Protein AF-A0A8J5MGV5-F1 (afdb_monomer_lite)

Sequence (203 aa):
MTSTATGAIQRHEIDDYLNSSLVENIADLGAFMNIKVYPEYIENVFEHVSKIPGVNAYKHDDIPDRYHFRDNKYIHDIILMAQQGYFIMASKYEKQLPPRSSFAYVGAHGYNPDIKDMKGIFFARGPAFKCGWTIEPIHVVDIYQVLTHVLQLTPQPHNGTWDRVNEIFADDTDVCTRANTNTIPAPVMCVLFVATLFTAIMN

pLDDT: mean 86.64, std 17.6, range [42.44, 98.69]

Foldseek 3Di:
DFQPDPDQQAEDEVVVQDDPVQFQAWEDWWQKIATAGDPVCLVVSQVRSCPDPQKHKDALVRPDCVVVPSPDPPRHGMMIGGHRSYIYAFHCDPRTPPHGDPDDPPTDDDHDCPDPVNDDDDDDDDQFFAPPDDFDDADPQQVQVVVCVVVVHDDDDTDHDCVRCVNGTDDPPRDPPDPPPPPPPVVVVVVVVVVVVVVVVPD

Radius of gyration: 27.89 Å; chains: 1; bounding box: 91×38×60 Å

Organism: Homarus americanus (NCBI:txid6706)

InterPro domains:
  IPR002591 Type I phosphodiesterase/nucleotide pyrophosphatase/phosphate transferase [PF01663] (13-112)
  IPR017850 Alkaline-phosphatase-like, core domain superfamily [G3DSA:3.40.720.10] (3-173)
  IPR017850 Alkaline-phosphatase-like, core domain superfamily [SSF53649] (20-151)

Secondary structure (DSSP, 8-state):
-----SSPPEEEEGGGT--GGGEEEEE--BTEEEEEE-GGGHHHHHHHHTTSTTEEEEEGGGS-GGGS-SSSTTS-SEEEEEPTTEEEEPPSSTTEESPPP----S----S-TTSGGG-------STTB-TT-------GGGHHHHHHHHTTPPPPS-S--GGGTGGGB--TT------------TTHHHHHHHTTTSSSS--

Structure (mmCIF, N/CA/C/O backbone):
data_AF-A0A8J5MGV5-F1
#
_entry.id   AF-A0A8J5MGV5-F1
#
loop_
_atom_site.group_PDB
_atom_site.id
_atom_site.type_symbol
_atom_site.label_atom_id
_atom_site.label_alt_id
_atom_site.label_comp_id
_atom_site.label_asym_id
_atom_site.label_entity_id
_atom_site.label_seq_id
_atom_site.pdbx_PDB_ins_code
_atom_site.Cartn_x
_atom_site.Cartn_y
_atom_site.Cartn_z
_atom_site.occupancy
_atom_site.B_iso_or_equiv
_atom_site.auth_seq_id
_atom_site.auth_comp_id
_atom_site.auth_asym_id
_atom_site.auth_atom_id
_atom_site.pdbx_PDB_model_num
ATOM 1 N N . MET A 1 1 ? 5.376 8.144 -1.248 1.00 49.03 1 MET A N 1
ATOM 2 C CA . MET A 1 1 ? 5.168 9.560 -1.617 1.00 49.03 1 MET A CA 1
ATOM 3 C C . MET A 1 1 ? 3.996 10.121 -0.852 1.00 49.03 1 MET A C 1
ATOM 5 O O . MET A 1 1 ? 2.990 9.444 -0.750 1.00 49.03 1 MET A O 1
ATOM 9 N N . THR A 1 2 ? 4.169 11.305 -0.278 1.00 53.72 2 THR A N 1
ATOM 10 C CA . THR A 1 2 ? 3.199 11.986 0.585 1.00 53.72 2 THR A CA 1
ATOM 11 C C . THR A 1 2 ? 2.021 12.561 -0.213 1.00 53.72 2 THR A C 1
ATOM 13 O O . THR A 1 2 ? 2.267 13.138 -1.265 1.00 53.72 2 THR A O 1
ATOM 16 N N . SER A 1 3 ? 0.778 12.485 0.291 1.00 62.09 3 SER A N 1
ATOM 17 C CA . SER A 1 3 ? -0.346 13.289 -0.239 1.00 62.09 3 SER A CA 1
ATOM 18 C C . SER A 1 3 ? 0.033 14.773 -0.285 1.00 62.09 3 SER A C 1
ATOM 20 O O . SER A 1 3 ? 0.310 15.367 0.755 1.00 62.09 3 SER A O 1
ATOM 22 N N . THR A 1 4 ? 0.023 15.369 -1.476 1.00 59.81 4 THR A N 1
ATOM 23 C CA . THR A 1 4 ? 0.423 16.768 -1.726 1.00 59.81 4 THR A CA 1
ATOM 24 C C . THR A 1 4 ? -0.737 17.757 -1.633 1.00 59.81 4 THR A C 1
ATOM 26 O O . THR A 1 4 ? -0.538 18.963 -1.772 1.00 59.81 4 THR A O 1
ATOM 29 N N . ALA A 1 5 ? -1.951 17.250 -1.395 1.00 59.34 5 ALA A N 1
ATOM 30 C CA . ALA A 1 5 ? -3.158 18.054 -1.299 1.00 59.34 5 ALA A CA 1
ATOM 31 C C . ALA A 1 5 ? -3.011 19.169 -0.248 1.00 59.34 5 ALA A C 1
ATOM 33 O O . ALA A 1 5 ? -2.730 18.921 0.925 1.00 59.34 5 ALA A O 1
ATOM 34 N N . THR A 1 6 ? -3.227 20.410 -0.682 1.00 51.31 6 THR A N 1
ATOM 35 C CA . THR A 1 6 ? -3.242 21.598 0.170 1.00 51.31 6 THR A CA 1
ATOM 36 C C . THR A 1 6 ? -4.553 21.639 0.955 1.00 51.31 6 THR A C 1
ATOM 38 O O . THR A 1 6 ? -5.557 22.168 0.485 1.00 51.31 6 THR A O 1
ATOM 41 N N . GLY A 1 7 ? -4.561 21.033 2.138 1.00 63.34 7 GLY A N 1
ATOM 42 C CA . GLY A 1 7 ? -5.696 21.005 3.057 1.00 63.34 7 GLY A CA 1
ATOM 43 C C . GLY A 1 7 ? -5.286 20.395 4.394 1.00 63.34 7 GLY A C 1
ATOM 44 O O . GLY A 1 7 ? -4.301 19.660 4.471 1.00 63.34 7 GLY A O 1
ATOM 45 N N . ALA A 1 8 ? -6.009 20.717 5.467 1.00 69.69 8 ALA A N 1
ATOM 46 C CA . ALA A 1 8 ? -5.776 20.063 6.749 1.00 69.69 8 ALA A CA 1
ATOM 47 C C . ALA A 1 8 ? -6.123 18.571 6.621 1.00 69.69 8 ALA A C 1
ATOM 49 O O . ALA A 1 8 ? -7.255 18.230 6.288 1.00 69.69 8 ALA A O 1
ATOM 50 N N . ILE A 1 9 ? -5.152 17.688 6.873 1.00 83.12 9 ILE A N 1
ATOM 51 C CA . ILE A 1 9 ? -5.395 16.243 6.959 1.00 83.12 9 ILE A CA 1
ATOM 52 C C . ILE A 1 9 ? -6.329 15.988 8.143 1.00 83.12 9 ILE A C 1
ATOM 54 O O . ILE A 1 9 ? -6.012 16.371 9.274 1.00 83.12 9 ILE A O 1
ATOM 58 N N . GLN A 1 10 ? -7.451 15.316 7.896 1.00 90.50 10 GLN A N 1
ATOM 59 C CA . GLN A 1 10 ? -8.363 14.898 8.950 1.00 90.50 10 GLN A CA 1
ATOM 60 C C . GLN A 1 10 ? -7.792 13.661 9.648 1.00 90.50 10 GLN A C 1
ATOM 62 O O . GLN A 1 10 ? -7.558 12.623 9.030 1.00 90.50 10 GLN A O 1
ATOM 67 N N . ARG A 1 11 ? -7.524 13.787 10.948 1.00 92.19 11 ARG A N 1
ATOM 68 C CA . ARG A 1 11 ? -6.932 12.719 11.757 1.00 92.19 11 ARG A CA 1
ATOM 69 C C . ARG A 1 11 ? -8.003 12.047 12.601 1.00 92.19 11 ARG A C 1
ATOM 71 O O . ARG A 1 11 ? -8.778 12.737 13.257 1.00 92.19 11 ARG A O 1
ATOM 78 N N . HIS A 1 12 ? -7.995 10.721 12.614 1.00 95.25 12 HIS A N 1
ATOM 79 C CA . HIS A 1 12 ? -8.871 9.911 13.454 1.00 95.25 12 HIS A CA 1
ATOM 80 C C . HIS A 1 12 ? -8.038 9.174 14.496 1.00 95.25 12 HIS A C 1
ATOM 82 O O . HIS A 1 12 ? -7.097 8.465 14.148 1.00 95.25 12 HIS A O 1
ATOM 88 N N . GLU A 1 13 ? -8.364 9.352 15.773 1.00 95.75 13 GLU A N 1
ATOM 89 C CA . GLU A 1 13 ? -7.808 8.532 16.846 1.00 95.75 13 GLU A CA 1
ATOM 90 C C . GLU A 1 13 ? -8.500 7.168 16.803 1.00 95.75 13 GLU A C 1
ATOM 92 O O . GLU A 1 13 ? -9.713 7.083 16.980 1.00 95.75 13 GLU A O 1
ATOM 97 N N . ILE A 1 14 ? -7.749 6.096 16.527 1.00 97.12 14 ILE A N 1
ATOM 98 C CA . ILE A 1 14 ? -8.344 4.756 16.405 1.00 97.12 14 ILE A CA 1
ATOM 99 C C . ILE A 1 14 ? -9.039 4.323 17.700 1.00 97.12 14 ILE A C 1
ATOM 101 O O . ILE A 1 14 ? -10.072 3.663 17.652 1.00 97.12 14 ILE A O 1
ATOM 105 N N . ASP A 1 15 ? -8.519 4.765 18.846 1.00 97.31 15 ASP A N 1
ATOM 106 C CA . ASP A 1 15 ? -9.048 4.445 20.175 1.00 97.31 15 ASP A CA 1
ATOM 107 C C . ASP A 1 15 ? -10.461 5.024 20.419 1.00 97.31 15 ASP A C 1
ATOM 109 O O . ASP A 1 15 ? -11.155 4.560 21.320 1.00 97.31 15 ASP A O 1
ATOM 113 N N . ASP A 1 16 ? -10.923 5.985 19.605 1.00 97.88 16 ASP A N 1
ATOM 114 C CA . ASP A 1 16 ? -12.304 6.497 19.658 1.00 97.88 16 ASP A CA 1
ATOM 115 C C . ASP A 1 16 ? -13.317 5.501 19.052 1.00 97.88 16 ASP A C 1
ATOM 117 O O . ASP A 1 16 ? -14.520 5.598 19.300 1.00 97.88 16 ASP A O 1
ATOM 121 N N . TYR A 1 17 ? -12.835 4.544 18.252 1.00 97.88 17 TYR A N 1
ATOM 122 C CA . TYR A 1 17 ? -13.643 3.567 17.512 1.00 97.88 17 TYR A CA 1
ATOM 123 C C . TYR A 1 17 ? -13.300 2.120 17.875 1.00 97.88 17 TYR A C 1
ATOM 125 O O . TYR A 1 17 ? -14.092 1.218 17.616 1.00 97.88 17 TYR A O 1
ATOM 133 N N . LEU A 1 18 ? -12.128 1.876 18.460 1.00 97.56 18 LEU A N 1
ATOM 134 C CA . LEU A 1 18 ? -11.616 0.546 18.747 1.00 97.56 18 LEU A CA 1
ATOM 135 C C . LEU A 1 18 ? -11.264 0.401 20.224 1.00 97.56 18 LEU A C 1
ATOM 137 O O . LEU A 1 18 ? -10.364 1.063 20.736 1.00 97.56 18 LEU A O 1
ATOM 141 N N . ASN A 1 19 ? -11.904 -0.559 20.888 1.00 96.75 19 ASN A N 1
ATOM 142 C CA . ASN A 1 19 ? -11.470 -0.988 22.209 1.00 96.75 19 ASN A CA 1
ATOM 143 C C . ASN A 1 19 ? -10.303 -1.979 22.084 1.00 96.75 19 ASN A C 1
ATOM 145 O O . ASN A 1 19 ? -10.470 -3.106 21.614 1.00 96.75 19 ASN A O 1
ATOM 149 N N . SER A 1 20 ? -9.123 -1.573 22.556 1.00 94.19 20 SER A N 1
ATOM 150 C CA . SER A 1 20 ? -7.898 -2.376 22.482 1.00 94.19 20 SER A CA 1
ATOM 151 C C . SER A 1 20 ? -7.964 -3.691 23.274 1.00 94.19 20 SER A C 1
ATOM 153 O O . SER A 1 20 ? -7.160 -4.595 23.032 1.00 94.19 20 SER A O 1
ATOM 155 N N . SER A 1 21 ? -8.920 -3.871 24.194 1.00 96.62 21 SER A N 1
ATOM 156 C CA . SER A 1 21 ? -9.111 -5.157 24.877 1.00 96.62 21 SER A CA 1
ATOM 157 C C . SER A 1 21 ? -9.609 -6.266 23.941 1.00 96.62 21 SER A C 1
ATOM 159 O O . SER A 1 21 ? -9.311 -7.429 24.201 1.00 96.62 21 SER A O 1
ATOM 161 N N . LEU A 1 22 ? -10.282 -5.911 22.840 1.00 97.94 22 LEU A N 1
ATOM 162 C CA . LEU A 1 22 ? -10.938 -6.839 21.907 1.00 97.94 22 LEU A CA 1
ATOM 163 C C . LEU A 1 22 ? -10.011 -7.377 20.806 1.00 97.94 22 LEU A C 1
ATOM 165 O O . LEU A 1 22 ? -10.408 -8.234 20.020 1.00 97.94 22 LEU A O 1
ATOM 169 N N . VAL A 1 23 ? -8.780 -6.873 20.740 1.00 97.94 23 VAL A N 1
ATOM 170 C CA . VAL A 1 23 ? -7.815 -7.194 19.679 1.00 97.94 23 VAL A CA 1
ATOM 171 C C . VAL A 1 23 ? -6.564 -7.851 20.245 1.00 97.94 23 VAL A C 1
ATOM 173 O O . VAL A 1 23 ? -6.206 -7.625 21.400 1.00 97.94 23 VAL A O 1
ATOM 176 N N . GLU A 1 24 ? -5.873 -8.651 19.442 1.00 97.75 24 GLU A N 1
ATOM 177 C CA . GLU A 1 24 ? -4.559 -9.207 19.776 1.00 97.75 24 GLU A CA 1
ATOM 178 C C . GLU A 1 24 ? -3.449 -8.188 19.504 1.00 97.75 24 GLU A C 1
ATOM 180 O O . GLU A 1 24 ? -2.589 -7.961 20.354 1.00 97.75 24 GLU A O 1
ATOM 185 N N . ASN A 1 25 ? -3.475 -7.564 18.324 1.00 97.12 25 ASN A N 1
ATOM 186 C CA . ASN A 1 25 ? -2.525 -6.533 17.921 1.00 97.12 25 ASN A CA 1
ATOM 187 C C . ASN A 1 25 ? -3.113 -5.607 16.847 1.00 97.12 25 ASN A C 1
ATOM 189 O O . ASN A 1 25 ? -4.064 -5.951 16.144 1.00 97.12 25 ASN A O 1
ATOM 193 N N . ILE A 1 26 ? -2.522 -4.422 16.737 1.00 98.06 26 ILE A N 1
ATOM 194 C CA . ILE A 1 26 ? -2.822 -3.419 15.719 1.00 98.06 26 ILE A CA 1
ATOM 195 C C . ILE A 1 26 ? -1.504 -3.107 15.026 1.00 98.06 26 ILE A C 1
ATOM 197 O O . ILE A 1 26 ? -0.575 -2.616 15.665 1.00 98.06 26 ILE A O 1
ATOM 201 N N . ALA A 1 27 ? -1.407 -3.407 13.738 1.00 97.19 27 ALA A N 1
ATOM 202 C CA . ALA A 1 27 ? -0.221 -3.142 12.945 1.00 97.19 27 ALA A CA 1
ATOM 203 C C . ALA A 1 27 ? -0.427 -1.927 12.034 1.00 97.19 27 ALA A C 1
ATOM 205 O O . ALA A 1 27 ? -1.458 -1.793 11.373 1.00 97.19 27 ALA A O 1
ATOM 206 N N . ASP A 1 28 ? 0.612 -1.099 11.965 1.00 95.56 28 ASP A N 1
ATOM 207 C CA . ASP A 1 28 ? 0.699 0.121 11.164 1.00 95.56 28 ASP A CA 1
ATOM 208 C C . ASP A 1 28 ? -0.242 1.255 11.619 1.00 95.56 28 ASP A C 1
ATOM 210 O O . ASP A 1 28 ? -0.955 1.158 12.625 1.00 95.56 28 ASP A O 1
ATOM 214 N N . LEU A 1 29 ? -0.156 2.386 10.923 1.00 94.50 29 LEU A N 1
ATOM 215 C CA . LEU A 1 29 ? -0.969 3.577 11.104 1.00 94.50 29 LEU A CA 1
ATOM 216 C C . LEU A 1 29 ? -1.026 4.408 9.809 1.00 94.50 29 LEU A C 1
ATOM 218 O O . LEU A 1 29 ? -0.287 4.207 8.847 1.00 94.50 29 LEU A O 1
ATOM 222 N N . GLY A 1 30 ? -1.850 5.448 9.813 1.00 94.25 30 GLY A N 1
ATOM 223 C CA . GLY A 1 30 ? -1.921 6.431 8.744 1.00 94.25 30 GLY A CA 1
ATOM 224 C C . GLY A 1 30 ? -2.910 6.031 7.663 1.00 94.25 30 GLY A C 1
ATOM 225 O O . GLY A 1 30 ? -4.116 6.074 7.897 1.00 94.25 30 GLY A O 1
ATOM 226 N N . ALA A 1 31 ? -2.411 5.723 6.465 1.00 94.88 31 ALA A N 1
ATOM 227 C CA . ALA A 1 31 ? -3.258 5.376 5.324 1.00 94.88 31 ALA A CA 1
ATOM 228 C C . ALA A 1 31 ? -3.767 3.929 5.368 1.00 94.88 31 ALA A C 1
ATOM 230 O O . ALA A 1 31 ? -4.792 3.616 4.765 1.00 94.88 31 ALA A O 1
ATOM 231 N N . PHE A 1 32 ? -3.043 3.067 6.077 1.00 96.06 32 PHE A N 1
ATOM 232 C CA . PHE A 1 32 ? -3.315 1.647 6.204 1.00 96.06 32 PHE A CA 1
ATOM 233 C C . PHE A 1 32 ? -3.186 1.235 7.669 1.00 96.06 32 PHE A C 1
ATOM 235 O O . PHE A 1 32 ? -2.321 1.734 8.387 1.00 96.06 32 PHE A O 1
ATOM 242 N N . MET A 1 33 ? -4.049 0.327 8.110 1.00 97.62 33 MET A N 1
ATOM 243 C CA . MET A 1 33 ? -3.948 -0.321 9.414 1.00 97.62 33 MET A CA 1
ATOM 244 C C . MET A 1 33 ? -4.446 -1.760 9.296 1.00 97.62 33 MET A C 1
ATOM 246 O O . MET A 1 33 ? -5.442 -2.016 8.623 1.00 97.62 33 MET A O 1
ATOM 250 N N . ASN A 1 34 ? -3.763 -2.692 9.954 1.00 97.88 34 ASN A N 1
ATOM 251 C CA . ASN A 1 34 ? -4.032 -4.127 9.902 1.00 97.88 34 ASN A CA 1
ATOM 252 C C . ASN A 1 34 ? -4.284 -4.654 11.320 1.00 97.88 34 ASN A C 1
ATOM 254 O O . ASN A 1 34 ? -3.377 -4.671 12.153 1.00 97.88 34 ASN A O 1
ATOM 258 N N . ILE A 1 35 ? -5.513 -5.062 11.619 1.00 98.38 35 ILE A N 1
ATOM 259 C CA . ILE A 1 35 ? -5.994 -5.317 12.979 1.00 98.38 35 ILE A CA 1
ATOM 260 C C . ILE A 1 35 ? -6.258 -6.809 13.149 1.00 98.38 35 ILE A C 1
ATOM 262 O O . ILE A 1 35 ? -7.094 -7.380 12.448 1.00 98.38 35 ILE A O 1
ATOM 266 N N . LYS A 1 36 ? -5.569 -7.423 14.115 1.00 98.31 36 LYS A N 1
ATOM 267 C CA . LYS A 1 36 ? -5.823 -8.804 14.525 1.00 98.31 36 LYS A CA 1
ATOM 268 C C . LYS A 1 36 ? -6.810 -8.832 15.682 1.00 98.31 36 LYS A C 1
ATOM 270 O O . LYS A 1 36 ? -6.506 -8.304 16.751 1.00 98.31 36 LYS A O 1
ATOM 275 N N . VAL A 1 37 ? -7.975 -9.433 15.486 1.00 98.44 37 VAL A N 1
ATOM 276 C CA . VAL A 1 37 ? -9.112 -9.393 16.417 1.00 98.44 37 VAL A CA 1
ATOM 277 C C . VAL A 1 37 ? -9.313 -10.769 17.046 1.00 98.44 37 VAL A C 1
ATOM 279 O O . VAL A 1 37 ? -9.128 -11.780 16.376 1.00 98.44 37 VAL A O 1
ATOM 282 N N . TYR A 1 38 ? -9.717 -10.840 18.320 1.00 98.31 38 TYR A N 1
ATOM 283 C CA . TYR A 1 38 ? -10.148 -12.136 18.853 1.00 98.31 38 TYR A CA 1
ATOM 284 C C . TYR A 1 38 ? -11.420 -12.598 18.114 1.00 98.31 38 TYR A C 1
ATOM 286 O O . TYR A 1 38 ? -12.324 -11.777 17.921 1.00 98.31 38 TYR A O 1
ATOM 294 N N . PRO A 1 39 ? -11.523 -13.877 17.701 1.00 97.44 39 PRO A N 1
ATOM 295 C CA . PRO A 1 39 ? -12.559 -14.336 16.771 1.00 97.44 39 PRO A CA 1
ATOM 296 C C . PRO A 1 39 ? -13.997 -13.965 17.156 1.00 97.44 39 PRO A C 1
ATOM 298 O O . PRO A 1 39 ? -14.799 -13.601 16.298 1.00 97.44 39 PRO A O 1
ATOM 301 N N . GLU A 1 40 ? -14.328 -13.999 18.445 1.00 98.06 40 GLU A N 1
ATOM 302 C CA . GLU A 1 40 ? -15.657 -13.681 18.970 1.00 98.06 40 GLU A CA 1
ATOM 303 C C . GLU A 1 40 ? -16.052 -12.197 18.849 1.00 98.06 40 GLU A C 1
ATOM 305 O O . GLU A 1 40 ? -17.236 -11.874 18.951 1.00 98.06 40 GLU A O 1
ATOM 310 N N . TYR A 1 41 ? -15.093 -11.296 18.605 1.00 98.44 41 TYR A N 1
ATOM 311 C CA . TYR A 1 41 ? -15.328 -9.851 18.506 1.00 98.44 41 TYR A CA 1
ATOM 312 C C . TYR A 1 41 ? -15.184 -9.293 17.087 1.00 98.44 41 TYR A C 1
ATOM 314 O O . TYR A 1 41 ? -15.345 -8.085 16.922 1.00 98.44 41 TYR A O 1
ATOM 322 N N . ILE A 1 42 ? -14.924 -10.119 16.064 1.00 98.31 42 ILE A N 1
ATOM 323 C CA . ILE A 1 42 ? -14.697 -9.646 14.683 1.00 98.31 42 ILE A CA 1
ATOM 324 C C . ILE A 1 42 ? -15.838 -8.744 14.200 1.00 98.31 42 ILE A C 1
ATOM 326 O O . ILE A 1 42 ? -15.589 -7.605 13.812 1.00 98.31 42 ILE A O 1
ATOM 330 N N . GLU A 1 43 ? -17.090 -9.203 14.274 1.00 98.31 43 GLU A N 1
ATOM 331 C CA . GLU A 1 43 ? -18.233 -8.408 13.797 1.00 98.31 43 GLU A CA 1
ATOM 332 C C . GLU A 1 43 ? -18.447 -7.143 14.640 1.00 98.31 43 GLU A C 1
ATOM 334 O O . GLU A 1 43 ? -18.737 -6.078 14.099 1.00 98.31 43 GLU A O 1
ATOM 339 N N . ASN A 1 44 ? -18.239 -7.230 15.959 1.00 98.19 44 ASN A N 1
ATOM 340 C CA . ASN A 1 44 ? -18.354 -6.077 16.849 1.00 98.19 44 ASN A CA 1
ATOM 341 C C . ASN A 1 44 ? -17.314 -5.002 16.506 1.00 98.19 44 ASN A C 1
ATOM 343 O O . ASN A 1 44 ? -17.669 -3.834 16.344 1.00 98.19 44 ASN A O 1
ATOM 347 N N . VAL A 1 45 ? -16.046 -5.390 16.361 1.00 98.50 45 VAL A N 1
ATOM 348 C CA . VAL A 1 45 ? -14.963 -4.476 15.993 1.00 98.50 45 VAL A CA 1
ATOM 349 C C . VAL A 1 45 ? -15.211 -3.895 14.606 1.00 98.50 45 VAL A C 1
ATOM 351 O O . VAL A 1 45 ? -15.136 -2.676 14.448 1.00 98.50 45 VAL A O 1
ATOM 354 N N . PHE A 1 46 ? -15.565 -4.735 13.628 1.00 98.69 46 PHE A N 1
ATOM 355 C CA . PHE A 1 46 ? -15.846 -4.312 12.258 1.00 98.69 46 PHE A CA 1
ATOM 356 C C . PHE A 1 46 ? -16.946 -3.248 12.200 1.00 98.69 46 PHE A C 1
ATOM 358 O O . PHE A 1 46 ? -16.768 -2.222 11.542 1.00 98.69 46 PHE A O 1
ATOM 365 N N . GLU A 1 47 ? -18.047 -3.432 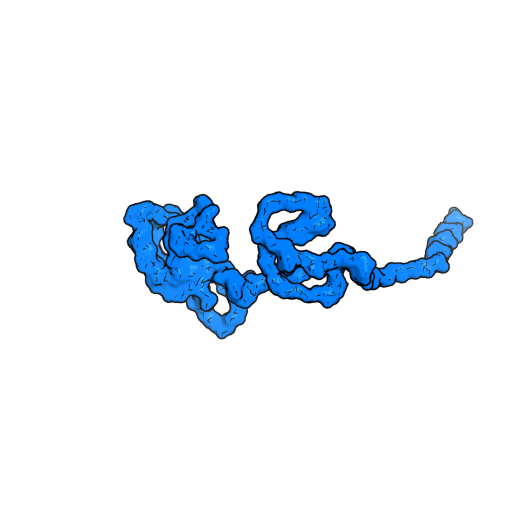12.933 1.00 98.38 47 GLU A N 1
ATOM 366 C CA . GLU A 1 47 ? -19.147 -2.465 12.978 1.00 98.38 47 GLU A CA 1
ATOM 367 C C . GLU A 1 47 ? -18.694 -1.085 13.483 1.00 98.38 47 GLU A C 1
ATOM 369 O O . GLU A 1 47 ? -19.135 -0.058 12.967 1.00 98.38 47 GLU A O 1
ATOM 374 N N . HIS A 1 48 ? -17.810 -1.035 14.484 1.00 98.38 48 HIS A N 1
ATOM 375 C CA . HIS A 1 48 ? -17.354 0.229 15.063 1.00 98.38 48 HIS A CA 1
ATOM 376 C C . HIS A 1 48 ? -16.332 0.939 14.176 1.00 98.38 48 HIS A C 1
ATOM 378 O O . HIS A 1 48 ? -16.483 2.132 13.907 1.00 98.38 48 HIS A O 1
ATOM 384 N N . VAL A 1 49 ? -15.327 0.224 13.664 1.00 98.38 49 VAL A N 1
ATOM 385 C CA . VAL A 1 49 ? -14.296 0.829 12.802 1.00 98.38 49 VAL A CA 1
ATOM 386 C C . VAL A 1 49 ? -14.839 1.218 11.424 1.00 98.38 49 VAL A C 1
ATOM 388 O O . VAL A 1 49 ? -14.341 2.158 10.813 1.00 98.38 49 VAL A O 1
ATOM 391 N N . SER A 1 50 ? -15.920 0.582 10.959 1.00 98.38 50 SER A N 1
ATOM 392 C CA . SER A 1 50 ? -16.621 0.979 9.725 1.00 98.38 50 SER A CA 1
ATOM 393 C C . SER A 1 50 ? -17.321 2.339 9.830 1.00 98.38 50 SER A C 1
ATOM 395 O O . SER A 1 50 ? -17.716 2.907 8.815 1.00 98.38 50 SER A O 1
ATOM 397 N N . LYS A 1 51 ? -17.487 2.883 11.043 1.00 98.19 51 LYS A N 1
ATOM 398 C CA . LYS A 1 51 ? -18.091 4.207 11.272 1.00 98.19 51 LYS A CA 1
ATOM 399 C C . LYS A 1 51 ? -17.080 5.349 11.132 1.00 98.19 51 LYS A C 1
ATOM 401 O O . LYS A 1 51 ? -17.488 6.506 11.213 1.00 98.19 51 LYS A O 1
ATOM 406 N N . ILE A 1 52 ? -15.790 5.055 10.936 1.00 98.06 52 ILE A N 1
ATOM 407 C CA . ILE A 1 52 ? -14.743 6.074 10.792 1.00 98.06 52 ILE A CA 1
ATOM 408 C C . ILE A 1 52 ? -14.942 6.818 9.457 1.00 98.06 52 ILE A C 1
ATOM 410 O O . ILE A 1 52 ? -14.824 6.210 8.390 1.00 98.06 52 ILE A O 1
ATOM 414 N N . PRO A 1 53 ? -15.220 8.135 9.468 1.00 97.44 53 PRO A N 1
ATOM 415 C CA . PRO A 1 53 ? -15.404 8.899 8.238 1.00 97.44 53 PRO A CA 1
ATOM 416 C C . PRO A 1 53 ? -14.160 8.861 7.343 1.00 97.44 53 PRO A C 1
ATOM 418 O O . PRO A 1 53 ? -13.041 9.014 7.822 1.00 97.44 53 PRO A O 1
ATOM 421 N N . GLY A 1 54 ? -14.352 8.683 6.033 1.00 95.88 54 GLY A N 1
ATOM 422 C CA . GLY A 1 54 ? -13.245 8.698 5.069 1.00 95.88 54 GLY A CA 1
ATOM 423 C C . GLY A 1 54 ? -12.283 7.511 5.177 1.00 95.88 54 GLY A C 1
ATOM 424 O O . GLY A 1 54 ? -11.190 7.558 4.611 1.00 95.88 54 GLY A O 1
ATOM 425 N N . VAL A 1 55 ? -12.668 6.442 5.875 1.00 97.94 55 VAL A N 1
ATOM 426 C CA . VAL A 1 55 ? -11.898 5.202 5.993 1.00 97.94 55 VAL A CA 1
ATOM 427 C C . VAL A 1 55 ? -12.769 4.036 5.546 1.00 97.94 55 VAL A C 1
ATOM 429 O O . VAL A 1 55 ? -13.901 3.882 5.991 1.00 97.94 55 VAL A O 1
ATOM 432 N N . ASN A 1 56 ? -12.232 3.203 4.661 1.00 97.62 56 ASN A N 1
ATOM 433 C CA . ASN A 1 56 ? -12.879 1.965 4.252 1.00 97.62 56 ASN A CA 1
ATOM 434 C C . ASN A 1 56 ? -12.348 0.825 5.124 1.00 97.62 56 ASN A C 1
ATOM 436 O O . ASN A 1 56 ? -11.142 0.570 5.122 1.00 97.62 56 ASN A O 1
ATOM 440 N N . ALA A 1 57 ? -13.236 0.142 5.840 1.00 98.31 57 ALA A N 1
ATOM 441 C CA . ALA A 1 57 ? -12.912 -1.080 6.563 1.00 98.31 57 ALA A CA 1
ATOM 442 C C . ALA A 1 57 ? -13.255 -2.303 5.704 1.00 98.31 57 ALA A C 1
ATOM 444 O O . ALA A 1 57 ? -14.300 -2.330 5.054 1.00 98.31 57 ALA A O 1
ATOM 445 N N . TYR A 1 58 ? -12.401 -3.322 5.732 1.00 98.31 58 TYR A N 1
ATOM 446 C CA . TYR A 1 58 ? -12.643 -4.604 5.073 1.00 98.31 58 TYR A CA 1
ATOM 447 C C . TYR A 1 58 ? -12.340 -5.732 6.047 1.00 98.31 58 TYR A C 1
ATOM 449 O O . TYR A 1 58 ? -11.288 -5.713 6.689 1.00 98.31 58 TYR A O 1
ATOM 457 N N . LYS A 1 59 ? -13.228 -6.724 6.124 1.00 98.06 59 LYS A N 1
ATOM 458 C CA . LYS A 1 59 ? -12.846 -8.038 6.647 1.00 98.06 59 LYS A CA 1
ATOM 459 C C . LYS A 1 59 ? -11.907 -8.708 5.650 1.00 98.06 59 LYS A C 1
ATOM 461 O O . LYS A 1 59 ? -11.951 -8.380 4.466 1.00 98.06 59 LYS A O 1
ATOM 466 N N . HIS A 1 60 ? -11.080 -9.635 6.124 1.00 96.38 60 HIS A N 1
ATOM 467 C CA . HIS A 1 60 ? -10.068 -10.320 5.317 1.00 96.38 60 HIS A CA 1
ATOM 468 C C . HIS A 1 60 ? -10.605 -10.791 3.953 1.00 96.38 60 HIS A C 1
ATOM 470 O O . HIS A 1 60 ? -10.060 -10.429 2.911 1.00 96.38 60 HIS A O 1
ATOM 476 N N . ASP A 1 61 ? -11.718 -11.524 3.951 1.00 95.38 61 ASP A N 1
ATOM 477 C CA . ASP A 1 61 ? -12.287 -12.110 2.730 1.00 95.38 61 ASP A CA 1
ATOM 478 C C . ASP A 1 61 ? -12.885 -11.067 1.770 1.00 95.38 61 ASP A C 1
ATOM 480 O O . ASP A 1 61 ? -12.916 -11.279 0.555 1.00 95.38 61 ASP A O 1
ATOM 484 N N . ASP A 1 62 ? -13.277 -9.908 2.303 1.00 96.94 62 ASP A N 1
ATOM 485 C CA . ASP A 1 62 ? -13.916 -8.812 1.569 1.00 96.94 62 ASP A CA 1
ATOM 486 C C . ASP A 1 62 ? -12.899 -7.820 0.970 1.00 96.94 62 ASP A C 1
ATOM 488 O O . ASP A 1 62 ? -13.283 -6.832 0.334 1.00 96.94 62 ASP A O 1
ATOM 492 N N . ILE A 1 63 ? -11.592 -8.048 1.164 1.00 97.06 63 ILE A N 1
ATOM 493 C CA . ILE A 1 63 ? -10.541 -7.206 0.583 1.00 97.06 63 ILE A CA 1
ATOM 494 C C . ILE A 1 63 ? -10.613 -7.294 -0.954 1.00 97.06 63 ILE A C 1
ATOM 496 O O . ILE A 1 63 ? -10.518 -8.392 -1.506 1.00 97.06 63 ILE A O 1
ATOM 500 N N . PRO A 1 64 ? -10.711 -6.158 -1.678 1.00 95.88 64 PRO A N 1
ATOM 501 C CA . PRO A 1 64 ? -10.842 -6.177 -3.132 1.00 95.88 64 PRO A CA 1
ATOM 502 C C . PRO A 1 64 ? -9.667 -6.859 -3.845 1.00 95.88 64 PRO A C 1
ATOM 504 O O . PRO A 1 64 ? -8.513 -6.458 -3.670 1.00 95.88 64 PRO A O 1
ATOM 507 N N . ASP A 1 65 ? -9.973 -7.799 -4.746 1.00 95.25 65 ASP A N 1
ATOM 508 C CA . ASP A 1 65 ? -8.981 -8.591 -5.498 1.00 95.25 65 ASP A CA 1
ATOM 509 C C . ASP A 1 65 ? -7.956 -7.734 -6.249 1.00 95.25 65 ASP A C 1
ATOM 511 O O . ASP A 1 65 ? -6.789 -8.106 -6.357 1.00 95.25 65 ASP A O 1
ATOM 515 N N . ARG A 1 66 ? -8.360 -6.545 -6.717 1.00 94.44 66 ARG A N 1
ATOM 516 C CA . ARG A 1 66 ? -7.475 -5.603 -7.424 1.00 94.44 66 ARG A CA 1
ATOM 517 C C . ARG A 1 66 ? -6.258 -5.153 -6.608 1.00 94.44 66 ARG A C 1
ATOM 519 O O . ARG A 1 66 ? -5.309 -4.631 -7.180 1.00 94.44 66 ARG A O 1
ATOM 526 N N . TYR A 1 67 ? -6.285 -5.298 -5.282 1.00 93.56 67 TYR A N 1
ATOM 527 C CA . TYR A 1 67 ? -5.124 -5.005 -4.444 1.00 93.56 67 TYR A CA 1
ATOM 528 C C . TYR A 1 67 ? -4.077 -6.123 -4.473 1.00 93.56 67 TYR A C 1
ATOM 530 O O . TYR A 1 67 ? -2.944 -5.871 -4.073 1.00 93.56 67 TYR A O 1
ATOM 538 N N . HIS A 1 68 ? -4.434 -7.337 -4.915 1.00 94.69 68 HIS A N 1
ATOM 539 C CA . HIS A 1 68 ? -3.575 -8.528 -4.870 1.00 94.69 68 HIS A CA 1
ATOM 540 C C . HIS A 1 68 ? -2.930 -8.739 -3.491 1.00 94.69 68 HIS A C 1
ATOM 542 O O . HIS A 1 68 ? -1.764 -9.111 -3.375 1.00 94.69 68 HIS A O 1
ATOM 548 N N . PHE A 1 69 ? -3.694 -8.430 -2.442 1.00 90.69 69 PHE A N 1
ATOM 549 C CA . PHE A 1 69 ? -3.177 -8.286 -1.084 1.00 90.69 69 PHE A CA 1
ATOM 550 C C . PHE A 1 69 ? -3.754 -9.318 -0.113 1.00 90.69 69 PHE A C 1
ATOM 552 O O . PHE A 1 69 ? -3.045 -9.738 0.794 1.00 90.69 69 PHE A O 1
ATOM 559 N N . ARG A 1 70 ? -5.006 -9.753 -0.333 1.00 93.62 70 ARG A N 1
ATOM 560 C CA . ARG A 1 70 ? -5.756 -10.657 0.555 1.00 93.62 70 ARG A CA 1
ATOM 561 C C . ARG A 1 70 ? -5.014 -11.955 0.862 1.00 93.62 70 ARG A C 1
ATOM 563 O O . ARG A 1 70 ? -4.898 -12.326 2.022 1.00 93.62 70 ARG A O 1
ATOM 570 N N . ASP A 1 71 ? -4.499 -12.623 -0.169 1.00 92.62 71 ASP A N 1
ATOM 571 C CA . ASP A 1 71 ? -4.034 -14.013 -0.089 1.00 92.62 71 ASP A CA 1
ATOM 572 C C . ASP A 1 71 ? -2.626 -14.126 0.540 1.00 92.62 71 ASP A C 1
ATOM 574 O O . ASP A 1 71 ? -1.668 -14.627 -0.055 1.00 92.62 71 ASP A O 1
ATOM 578 N N . ASN A 1 72 ? -2.473 -13.618 1.764 1.00 93.62 72 ASN A N 1
ATOM 579 C CA . ASN A 1 72 ? -1.237 -13.623 2.529 1.00 93.62 72 ASN A CA 1
ATOM 580 C C . ASN A 1 72 ? -1.528 -13.800 4.027 1.00 93.62 72 ASN A C 1
ATOM 582 O O . ASN A 1 72 ? -2.311 -13.068 4.624 1.00 93.62 72 ASN A O 1
ATOM 586 N N . LYS A 1 73 ? -0.819 -14.745 4.658 1.00 93.38 73 LYS A N 1
ATOM 587 C CA . LYS A 1 73 ? -0.976 -15.114 6.077 1.00 93.38 73 LYS A CA 1
ATOM 588 C C . LYS A 1 73 ? -0.713 -13.988 7.091 1.00 93.38 73 LYS A C 1
ATOM 590 O O . LYS A 1 73 ? -0.952 -14.186 8.277 1.00 93.38 73 LYS A O 1
ATOM 595 N N . TYR A 1 74 ? -0.140 -12.865 6.658 1.00 94.50 74 TYR A N 1
ATOM 596 C CA . TYR A 1 74 ? 0.136 -11.697 7.498 1.00 94.50 74 TYR A CA 1
ATOM 597 C C . TYR A 1 74 ? -0.942 -10.612 7.400 1.00 94.50 74 TYR A C 1
ATOM 599 O O . TYR A 1 74 ? -0.865 -9.613 8.116 1.00 94.50 74 TYR A O 1
ATOM 607 N N . ILE A 1 75 ? -1.942 -10.787 6.534 1.00 96.56 75 ILE A N 1
ATOM 608 C CA . ILE A 1 75 ? -3.123 -9.926 6.526 1.00 96.56 75 ILE A CA 1
ATOM 609 C C . ILE A 1 75 ? -4.084 -10.456 7.578 1.00 96.56 75 ILE A C 1
ATOM 611 O O . ILE A 1 75 ? -4.477 -11.620 7.532 1.00 96.56 75 ILE A O 1
ATOM 615 N N . HIS A 1 76 ? -4.398 -9.616 8.560 1.00 96.75 76 HIS A N 1
ATOM 616 C CA . HIS A 1 76 ? -5.221 -9.993 9.698 1.00 96.75 76 HIS A CA 1
ATOM 617 C C . HIS A 1 76 ? -6.715 -9.925 9.352 1.00 96.75 76 HIS A C 1
ATOM 619 O O . HIS A 1 76 ? -7.102 -9.818 8.187 1.00 96.75 76 HIS A O 1
ATOM 625 N N . ASP A 1 77 ? -7.549 -10.022 10.383 1.00 98.06 77 ASP A N 1
ATOM 626 C CA . ASP A 1 77 ? -8.995 -10.187 10.278 1.00 98.06 77 ASP A CA 1
ATOM 627 C C . ASP A 1 77 ? -9.680 -8.959 9.675 1.00 98.06 77 ASP A C 1
ATOM 629 O O . ASP A 1 77 ? -10.661 -9.097 8.941 1.00 98.06 77 ASP A O 1
ATOM 633 N N . ILE A 1 78 ? -9.166 -7.760 9.975 1.00 98.56 78 ILE A N 1
ATOM 634 C CA . ILE A 1 78 ? -9.708 -6.489 9.490 1.00 98.56 78 ILE A CA 1
ATOM 635 C C . ILE A 1 78 ? -8.574 -5.573 9.039 1.00 98.56 78 ILE A C 1
ATOM 637 O O . ILE A 1 78 ? -7.621 -5.334 9.783 1.00 98.56 78 ILE A O 1
ATOM 641 N N . ILE A 1 79 ? -8.720 -4.980 7.855 1.00 98.06 79 ILE A N 1
ATOM 642 C CA . ILE A 1 79 ? -7.874 -3.872 7.409 1.00 98.06 79 ILE A CA 1
ATOM 643 C C . ILE A 1 79 ? -8.671 -2.576 7.315 1.00 98.06 79 ILE A C 1
ATOM 645 O O . ILE A 1 79 ? -9.852 -2.570 6.963 1.00 98.06 79 ILE A O 1
ATOM 649 N N . LEU A 1 80 ? -7.996 -1.463 7.579 1.00 98.38 80 LEU A N 1
ATOM 650 C CA . LEU A 1 80 ? -8.503 -0.118 7.352 1.00 98.38 80 LEU A CA 1
ATOM 651 C C . LEU A 1 80 ? -7.680 0.542 6.250 1.00 98.38 80 LEU A C 1
ATOM 653 O O . LEU A 1 80 ? -6.453 0.566 6.311 1.00 98.38 80 LEU A O 1
ATOM 657 N N . MET A 1 81 ? -8.368 1.103 5.262 1.00 97.19 81 MET A N 1
ATOM 658 C CA . MET A 1 81 ? -7.793 1.862 4.156 1.00 97.19 81 MET A CA 1
ATOM 659 C C . MET A 1 81 ? -8.352 3.282 4.202 1.00 97.19 81 MET A C 1
ATOM 661 O O . MET A 1 81 ? -9.505 3.515 3.828 1.00 97.19 81 MET A O 1
ATOM 665 N N . ALA A 1 82 ? -7.549 4.242 4.651 1.00 96.25 82 ALA A N 1
ATOM 666 C CA . ALA A 1 82 ? -7.940 5.644 4.634 1.00 96.25 82 ALA A CA 1
ATOM 667 C C . ALA A 1 82 ? -8.027 6.164 3.192 1.00 96.25 82 ALA A C 1
ATOM 669 O O . ALA A 1 82 ? -7.259 5.772 2.307 1.00 96.25 82 ALA A O 1
ATOM 670 N N . GLN A 1 83 ? -8.965 7.069 2.945 1.00 94.12 83 GLN A N 1
ATOM 671 C CA . GLN A 1 83 ? -9.047 7.816 1.696 1.00 94.12 83 GLN A CA 1
ATOM 672 C C . GLN A 1 83 ? -8.063 8.997 1.729 1.00 94.12 83 GLN A C 1
ATOM 674 O O . GLN A 1 83 ? -7.619 9.433 2.793 1.00 94.12 83 GLN A O 1
ATOM 679 N N . GLN A 1 84 ? -7.700 9.529 0.558 1.00 89.81 84 GLN A N 1
ATOM 680 C CA . GLN A 1 84 ? -6.803 10.684 0.486 1.00 89.81 84 GLN A CA 1
ATOM 681 C C . GLN A 1 84 ? -7.386 11.865 1.284 1.00 89.81 84 GLN A C 1
ATOM 683 O O . GLN A 1 84 ? -8.549 12.215 1.113 1.00 89.81 84 GLN A O 1
ATOM 688 N N . GLY A 1 85 ? -6.569 12.469 2.153 1.00 89.00 85 GLY A N 1
ATOM 689 C CA . GLY A 1 85 ? -6.990 13.534 3.075 1.00 89.00 85 GLY A CA 1
ATOM 690 C C . GLY A 1 85 ? -7.275 13.060 4.505 1.00 89.00 85 GLY A C 1
ATOM 691 O O . GLY A 1 85 ? -7.352 13.899 5.402 1.00 89.00 85 GLY A O 1
ATOM 692 N N . TYR A 1 86 ? -7.342 11.747 4.738 1.00 93.12 86 TYR A N 1
ATOM 693 C CA . TYR A 1 86 ? -7.559 11.142 6.053 1.00 93.12 86 TYR A CA 1
ATOM 694 C C . TYR A 1 86 ? -6.302 10.440 6.572 1.00 93.12 86 TYR A C 1
ATOM 696 O O . TYR A 1 86 ? -5.473 9.966 5.798 1.00 93.12 86 TYR A O 1
ATOM 704 N N . PHE A 1 87 ? -6.150 10.362 7.893 1.00 93.69 87 PHE A N 1
ATOM 705 C CA . PHE A 1 87 ? -5.027 9.683 8.538 1.00 93.69 87 PHE A CA 1
ATOM 706 C C . PHE A 1 87 ? -5.465 9.034 9.852 1.00 93.69 87 PHE A C 1
ATOM 708 O O . PHE A 1 87 ? -5.974 9.712 10.747 1.00 93.69 87 PHE A O 1
ATOM 715 N N . ILE A 1 88 ? -5.228 7.733 9.994 1.00 95.69 88 ILE A N 1
ATOM 716 C CA . ILE A 1 88 ? -5.546 6.976 11.206 1.00 95.69 88 ILE A CA 1
ATOM 717 C C . ILE A 1 88 ? -4.356 7.069 12.162 1.00 95.69 88 ILE A C 1
ATOM 719 O O . ILE A 1 88 ? -3.245 6.658 11.840 1.00 95.69 88 ILE A O 1
ATOM 723 N N . MET A 1 89 ? -4.554 7.635 13.344 1.00 94.94 89 MET A N 1
ATOM 724 C CA . MET A 1 89 ? -3.504 7.715 14.354 1.00 94.94 89 MET A CA 1
ATOM 725 C C . MET A 1 89 ? -3.311 6.348 15.015 1.00 94.94 89 MET A C 1
ATOM 727 O O . MET A 1 89 ? -4.282 5.664 15.328 1.00 94.94 89 MET A O 1
ATOM 731 N N . ALA A 1 90 ? -2.050 5.980 15.252 1.00 95.25 90 ALA A N 1
ATOM 732 C CA . ALA A 1 90 ? -1.677 4.776 15.993 1.00 95.25 90 ALA A CA 1
ATOM 733 C C . ALA A 1 90 ? -2.361 4.731 17.368 1.00 95.25 90 ALA A C 1
ATOM 735 O O . ALA A 1 90 ? -2.426 5.758 18.045 1.00 95.25 90 ALA A O 1
ATOM 736 N N . SER A 1 91 ? -2.810 3.560 17.813 1.00 96.00 91 SER A N 1
ATOM 737 C CA . SER A 1 91 ? -3.385 3.396 19.152 1.00 96.00 91 SER A CA 1
ATOM 738 C C . SER A 1 91 ? -2.379 3.795 20.239 1.00 96.00 91 SER A C 1
ATOM 740 O O . SER A 1 91 ? -1.164 3.647 20.085 1.00 96.00 91 SER A O 1
ATOM 742 N N . LYS A 1 92 ? -2.880 4.339 21.349 1.00 95.00 92 LYS A N 1
ATOM 743 C CA . LYS A 1 92 ? -2.071 4.724 22.517 1.00 95.00 92 LYS A CA 1
ATOM 744 C C . LYS A 1 92 ? -1.714 3.530 23.409 1.00 95.00 92 LYS A C 1
ATOM 746 O O . LYS A 1 92 ? -0.957 3.702 24.361 1.00 95.00 92 LYS A O 1
ATOM 751 N N . TYR A 1 93 ? -2.257 2.347 23.124 1.00 94.06 93 TYR A N 1
ATOM 752 C CA . TYR A 1 93 ? -2.096 1.143 23.937 1.00 94.06 93 TYR A CA 1
ATOM 753 C C . TYR A 1 93 ? -0.992 0.212 23.412 1.00 94.06 93 TYR A C 1
ATOM 755 O O . TYR A 1 93 ? -0.602 0.257 22.249 1.00 94.06 93 TYR A O 1
ATOM 763 N N . GLU A 1 94 ? -0.511 -0.682 24.278 1.00 93.81 94 GLU A N 1
ATOM 764 C CA . GLU A 1 94 ? 0.679 -1.523 24.048 1.00 93.81 94 GLU A CA 1
ATOM 765 C C . GLU A 1 94 ? 0.553 -2.527 22.889 1.00 93.81 94 GLU A C 1
ATOM 767 O O . GLU A 1 94 ? 1.556 -3.030 22.392 1.00 93.81 94 GLU A O 1
ATOM 772 N N . LYS A 1 95 ? -0.672 -2.804 22.429 1.00 96.38 95 LYS A N 1
ATOM 773 C CA . LYS A 1 95 ? -0.948 -3.721 21.311 1.00 96.38 95 LYS A CA 1
ATOM 774 C C . LYS A 1 95 ? -0.663 -3.113 19.929 1.00 96.38 95 LYS A C 1
ATOM 776 O O . LYS A 1 95 ? -0.792 -3.812 18.926 1.00 96.38 95 LYS A O 1
ATOM 781 N N . GLN A 1 96 ? -0.301 -1.832 19.868 1.00 97.06 96 GLN A N 1
ATOM 782 C CA . GLN A 1 96 ? 0.064 -1.115 18.648 1.00 97.06 96 GLN A CA 1
ATOM 783 C C . GLN A 1 96 ? 1.515 -1.392 18.225 1.00 97.06 96 GLN A C 1
ATOM 785 O O . GLN A 1 96 ? 2.449 -1.223 19.010 1.00 97.06 96 GLN A O 1
ATOM 790 N N . LEU A 1 97 ? 1.713 -1.728 16.950 1.00 95.38 97 LEU A N 1
ATOM 791 C CA . LEU A 1 97 ? 3.004 -2.046 16.346 1.00 95.38 97 LEU A CA 1
ATOM 792 C C . LEU A 1 97 ? 3.205 -1.246 15.043 1.00 95.38 97 LEU A C 1
ATOM 794 O O . LEU A 1 97 ? 2.394 -1.374 14.131 1.00 95.38 97 LEU A O 1
ATOM 798 N N . PRO A 1 98 ? 4.275 -0.443 14.905 1.00 93.62 98 PRO A N 1
ATOM 799 C CA . PRO A 1 98 ? 5.208 -0.049 15.962 1.00 93.62 98 PRO A CA 1
ATOM 800 C C . PRO A 1 98 ? 4.506 0.798 17.040 1.00 93.62 98 PRO A C 1
ATOM 802 O O . PRO A 1 98 ? 3.482 1.411 16.734 1.00 93.62 98 PRO A O 1
ATOM 805 N N . PRO A 1 99 ? 5.052 0.889 18.270 1.00 93.69 99 PRO A N 1
ATOM 806 C CA . PRO A 1 99 ? 4.495 1.746 19.311 1.00 93.69 99 PRO A CA 1
ATOM 807 C C . PRO A 1 99 ? 4.315 3.188 18.832 1.00 93.69 99 PRO A C 1
ATOM 809 O O . PRO A 1 99 ? 5.132 3.712 18.066 1.00 93.69 99 PRO A O 1
ATOM 812 N N . ARG A 1 100 ? 3.251 3.848 19.302 1.00 91.69 100 ARG A N 1
ATOM 813 C CA . ARG A 1 100 ? 2.945 5.230 18.922 1.00 91.69 100 ARG A CA 1
ATOM 814 C C . ARG A 1 100 ? 4.130 6.152 19.214 1.00 91.69 100 ARG A C 1
ATOM 816 O O . ARG A 1 100 ? 4.630 6.203 20.335 1.00 91.69 100 ARG A O 1
ATOM 823 N N . SER A 1 101 ? 4.528 6.935 18.212 1.00 87.50 101 SER A N 1
ATOM 824 C CA . SER A 1 101 ? 5.535 7.986 18.375 1.00 87.50 101 SER A CA 1
ATOM 825 C C . SER A 1 101 ? 4.891 9.366 18.533 1.00 87.50 101 SER A C 1
ATOM 827 O O . SER A 1 101 ? 3.752 9.593 18.120 1.00 87.50 101 SER A O 1
ATOM 829 N N . SER A 1 102 ? 5.641 10.312 19.099 1.00 82.81 102 SER A N 1
ATOM 830 C CA . SER A 1 102 ? 5.273 11.733 19.151 1.00 82.81 102 SER A CA 1
ATOM 831 C C . SER A 1 102 ? 5.523 12.473 17.829 1.00 82.81 102 SER A C 1
ATOM 833 O O . SER A 1 102 ? 5.330 13.688 17.761 1.00 82.81 102 SER A O 1
ATOM 835 N N . PHE A 1 103 ? 5.970 11.773 16.780 1.00 79.38 103 PHE A N 1
ATOM 836 C CA . PHE A 1 103 ? 6.306 12.387 15.505 1.00 79.38 103 PHE A CA 1
ATOM 837 C C . PHE A 1 103 ? 5.060 12.940 14.806 1.00 79.38 103 PHE A C 1
ATOM 839 O O . PHE A 1 103 ? 4.058 12.249 14.617 1.00 79.38 103 PHE A O 1
ATOM 846 N N . ALA A 1 104 ? 5.143 14.198 14.377 1.00 72.88 104 ALA A N 1
ATOM 847 C CA . ALA A 1 104 ? 4.098 14.827 13.589 1.00 72.88 104 ALA A CA 1
ATOM 848 C C . ALA A 1 104 ? 4.283 14.482 12.105 1.00 72.88 104 ALA A C 1
ATOM 850 O O . ALA A 1 104 ? 5.170 15.004 11.430 1.00 72.88 104 ALA A O 1
ATOM 851 N N . TYR A 1 105 ? 3.416 13.618 11.578 1.00 76.19 105 TYR A N 1
ATOM 852 C CA . TYR A 1 105 ? 3.403 13.288 10.153 1.00 76.19 105 TYR A CA 1
ATOM 853 C C . TYR A 1 105 ? 2.879 14.473 9.340 1.00 76.19 105 TYR A C 1
ATOM 855 O O . TYR A 1 105 ? 1.670 14.660 9.213 1.00 76.19 105 TYR A O 1
ATOM 863 N N . VAL A 1 106 ? 3.786 15.272 8.779 1.00 78.50 106 VAL A N 1
ATOM 864 C CA . VAL A 1 106 ? 3.456 16.331 7.804 1.00 78.50 106 VAL A CA 1
ATOM 865 C C . VAL A 1 106 ? 3.103 15.763 6.428 1.00 78.50 106 VAL A C 1
ATOM 867 O O . VAL A 1 106 ? 2.589 16.471 5.570 1.00 78.50 106 VAL A O 1
ATOM 870 N N . GLY A 1 107 ? 3.368 14.472 6.234 1.00 81.88 107 GLY A N 1
ATOM 871 C CA . GLY A 1 107 ? 3.096 13.747 5.015 1.00 81.88 107 GLY A CA 1
ATOM 872 C C . GLY A 1 107 ? 2.849 12.267 5.250 1.00 81.88 107 GLY A C 1
ATOM 873 O O . GLY A 1 107 ? 3.365 11.704 6.213 1.00 81.88 107 GLY A O 1
ATOM 874 N N . ALA A 1 108 ? 2.052 11.648 4.380 1.00 85.69 108 ALA A N 1
ATOM 875 C CA . ALA A 1 108 ? 1.650 10.252 4.507 1.00 85.69 108 ALA A CA 1
ATOM 876 C C . ALA A 1 108 ? 1.455 9.580 3.146 1.00 85.69 108 ALA A C 1
ATOM 878 O O . ALA A 1 108 ? 1.082 10.238 2.174 1.00 85.69 108 ALA A O 1
ATOM 879 N N . HIS A 1 109 ? 1.677 8.272 3.100 1.00 91.25 109 HIS A N 1
ATOM 880 C CA . HIS A 1 109 ? 1.562 7.417 1.920 1.00 91.25 109 HIS A CA 1
ATOM 881 C C . HIS A 1 109 ? 0.934 6.071 2.297 1.00 91.25 109 HIS A C 1
ATOM 883 O O . HIS A 1 109 ? 0.729 5.814 3.478 1.00 91.25 109 HIS A O 1
ATOM 889 N N . GLY A 1 110 ? 0.680 5.204 1.313 1.00 91.94 110 GLY A N 1
ATOM 890 C CA . GLY A 1 110 ? 0.039 3.896 1.534 1.00 91.94 110 GLY A CA 1
ATOM 891 C C . GL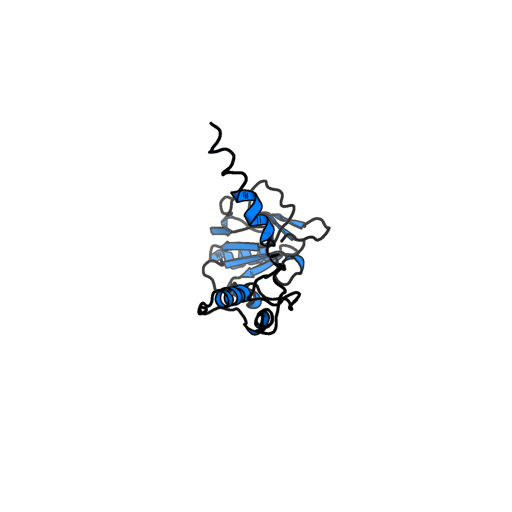Y A 1 110 ? -1.467 3.886 1.255 1.00 91.94 110 GLY A C 1
ATOM 892 O O . GLY A 1 110 ? -2.148 2.925 1.588 1.00 91.94 110 GLY A O 1
ATOM 893 N N . TYR A 1 111 ? -1.988 4.955 0.645 1.00 93.94 111 TYR A N 1
ATOM 894 C CA . TYR A 1 111 ? -3.369 5.026 0.167 1.00 93.94 111 TYR A CA 1
ATOM 895 C C . TYR A 1 111 ? -3.586 4.113 -1.052 1.00 93.94 111 TYR A C 1
ATOM 897 O O . TYR A 1 111 ? -2.683 3.396 -1.484 1.00 93.94 111 TYR A O 1
ATOM 905 N N . ASN A 1 112 ? -4.779 4.183 -1.655 1.00 93.06 112 ASN A N 1
ATOM 906 C CA . ASN A 1 112 ? -5.070 3.502 -2.917 1.00 93.06 112 ASN A CA 1
ATOM 907 C C . ASN A 1 112 ? -3.956 3.774 -3.965 1.00 93.06 112 ASN A C 1
ATOM 909 O O . ASN A 1 112 ? -3.725 4.943 -4.280 1.00 93.06 112 ASN A O 1
ATOM 913 N N . PRO A 1 113 ? -3.284 2.738 -4.511 1.00 92.31 113 PRO A N 1
ATOM 914 C CA . PRO A 1 113 ? -2.168 2.905 -5.446 1.00 92.31 113 PRO A CA 1
ATOM 915 C C . PRO A 1 113 ? -2.554 3.596 -6.762 1.00 92.31 113 PRO A C 1
ATOM 917 O O . PRO A 1 113 ? -1.679 4.140 -7.433 1.00 92.31 113 PRO A O 1
ATOM 920 N N . ASP A 1 114 ? -3.843 3.629 -7.115 1.00 91.19 114 ASP A N 1
ATOM 921 C CA . ASP A 1 114 ? -4.321 4.236 -8.362 1.00 91.19 114 ASP A CA 1
ATOM 922 C C . ASP A 1 114 ? -4.330 5.775 -8.323 1.00 91.19 114 ASP A C 1
ATOM 924 O O . ASP A 1 114 ? -4.387 6.432 -9.369 1.00 91.19 114 ASP A O 1
ATOM 928 N N . ILE A 1 115 ? -4.257 6.382 -7.130 1.00 91.44 115 ILE A N 1
ATOM 929 C CA . ILE A 1 115 ? -4.245 7.844 -7.010 1.00 91.44 115 ILE A CA 1
ATOM 930 C C . ILE A 1 115 ? -2.907 8.410 -7.484 1.00 91.44 115 ILE A C 1
ATOM 932 O O . ILE A 1 115 ? -1.836 7.856 -7.231 1.00 91.44 115 ILE A O 1
ATOM 936 N N . LYS A 1 116 ? -2.965 9.574 -8.138 1.00 91.50 116 LYS A N 1
ATOM 937 C CA . LYS A 1 116 ? -1.798 10.219 -8.753 1.00 91.50 116 LYS A CA 1
ATOM 938 C C . LYS A 1 116 ? -0.631 10.411 -7.776 1.00 91.50 116 LYS A C 1
ATOM 940 O O . LYS A 1 116 ? 0.503 10.142 -8.153 1.00 91.50 116 LYS A O 1
ATOM 945 N N . ASP A 1 117 ? -0.908 10.804 -6.535 1.00 90.94 117 ASP A N 1
ATOM 946 C CA . ASP A 1 117 ? 0.122 11.081 -5.522 1.00 90.94 117 ASP A CA 1
ATOM 947 C C . ASP A 1 117 ? 0.876 9.823 -5.048 1.00 90.94 117 ASP A C 1
ATOM 949 O O . ASP A 1 117 ? 1.970 9.938 -4.494 1.00 90.94 117 ASP A O 1
ATOM 953 N N . MET A 1 118 ? 0.330 8.617 -5.263 1.00 93.00 118 MET A N 1
ATOM 954 C CA . MET A 1 118 ? 1.015 7.355 -4.940 1.00 93.00 118 MET A CA 1
ATOM 955 C C . MET A 1 118 ? 1.910 6.849 -6.080 1.00 93.00 118 MET A C 1
ATOM 957 O O . MET A 1 118 ? 2.695 5.923 -5.865 1.00 93.00 118 MET A O 1
ATOM 961 N N . LYS A 1 119 ? 1.835 7.446 -7.277 1.00 94.31 119 LYS A N 1
ATOM 962 C CA . LYS A 1 119 ? 2.549 6.961 -8.465 1.00 94.31 119 LYS A CA 1
ATOM 963 C C . LYS A 1 119 ? 4.043 7.244 -8.402 1.00 94.31 119 LYS A C 1
ATOM 965 O O . LYS A 1 119 ? 4.440 8.402 -8.359 1.00 94.31 119 LYS A O 1
ATOM 970 N N . GLY A 1 120 ? 4.839 6.174 -8.463 1.00 94.06 120 GLY A N 1
ATOM 971 C CA . GLY A 1 120 ? 6.300 6.166 -8.597 1.00 94.06 120 GLY A CA 1
ATOM 972 C C . GLY A 1 120 ? 6.842 6.901 -9.827 1.00 94.06 120 GLY A C 1
ATOM 973 O O . GLY A 1 120 ? 6.102 7.275 -10.733 1.00 94.06 120 GLY A O 1
ATOM 974 N N . ILE A 1 121 ? 8.168 7.026 -9.878 1.00 95.62 121 ILE A N 1
ATOM 975 C CA . ILE A 1 121 ? 8.909 7.381 -11.093 1.00 95.62 121 ILE A CA 1
ATOM 976 C C . ILE A 1 121 ? 9.798 6.209 -11.506 1.00 95.62 121 ILE A C 1
ATOM 978 O O . ILE A 1 121 ? 10.323 5.494 -10.651 1.00 95.62 121 ILE A O 1
ATOM 982 N N . PHE A 1 122 ? 9.989 6.034 -12.809 1.00 96.12 122 PHE A N 1
ATOM 983 C CA . PHE A 1 122 ? 10.906 5.054 -13.375 1.00 96.12 122 PHE A CA 1
ATOM 984 C C . PHE A 1 122 ? 11.737 5.725 -14.469 1.00 96.12 122 PHE A C 1
ATOM 986 O O . PHE A 1 122 ? 11.189 6.367 -15.360 1.00 96.12 122 PHE A O 1
ATOM 993 N N . PHE A 1 123 ? 13.058 5.575 -14.387 1.00 96.31 123 PHE A N 1
ATOM 994 C CA . PHE A 1 123 ? 14.005 6.032 -15.398 1.00 96.31 123 PHE A CA 1
ATOM 995 C C . PHE A 1 123 ? 15.062 4.953 -15.598 1.00 96.31 123 PHE A C 1
ATOM 997 O O . PHE A 1 123 ? 15.562 4.383 -14.628 1.00 96.31 123 PHE A O 1
ATOM 1004 N N . ALA A 1 124 ? 15.432 4.711 -16.851 1.00 94.81 124 ALA A N 1
ATOM 1005 C CA . ALA A 1 124 ? 16.480 3.773 -17.214 1.00 94.81 124 ALA A CA 1
ATOM 1006 C C . ALA A 1 124 ? 17.422 4.418 -18.232 1.00 94.81 124 ALA A C 1
ATOM 1008 O O . ALA A 1 124 ? 16.999 5.175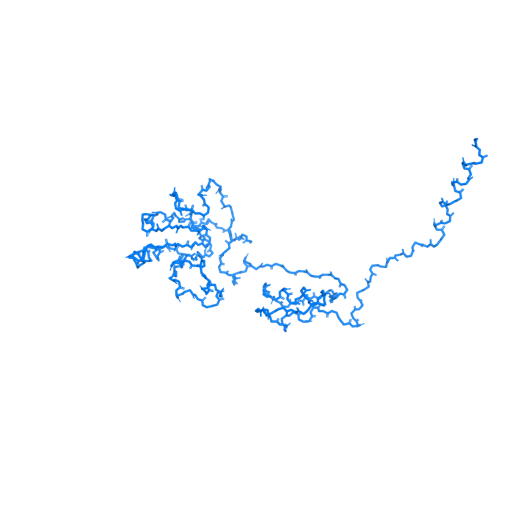 -19.104 1.00 94.81 124 ALA A O 1
ATOM 1009 N N . ARG A 1 125 ? 18.720 4.143 -18.098 1.00 94.31 125 ARG A N 1
ATOM 1010 C CA . ARG A 1 125 ? 19.750 4.620 -19.022 1.00 94.31 125 ARG A CA 1
ATOM 1011 C C . ARG A 1 125 ? 20.875 3.605 -19.096 1.00 94.31 125 ARG A C 1
ATOM 1013 O O . ARG A 1 125 ? 21.417 3.202 -18.073 1.00 94.31 125 ARG A O 1
ATOM 1020 N N . GLY A 1 126 ? 21.267 3.252 -20.310 1.00 91.56 126 GLY A N 1
ATOM 1021 C CA . GLY A 1 126 ? 22.348 2.310 -20.567 1.00 91.56 126 GLY A CA 1
ATOM 1022 C C . GLY A 1 126 ? 22.278 1.780 -21.996 1.00 91.56 126 GLY A C 1
ATOM 1023 O O . GLY A 1 126 ? 21.325 2.098 -22.698 1.00 91.56 126 GLY A O 1
ATOM 1024 N N . PRO A 1 127 ? 23.258 0.971 -22.424 1.00 91.38 127 PRO A N 1
ATOM 1025 C CA . PRO A 1 127 ? 23.319 0.444 -23.790 1.00 91.38 127 PRO A CA 1
ATOM 1026 C C . PRO A 1 127 ? 22.149 -0.482 -24.145 1.00 91.38 127 PRO A C 1
ATOM 1028 O O . PRO A 1 127 ? 21.861 -0.659 -25.316 1.00 91.38 127 PRO A O 1
ATOM 1031 N N . ALA A 1 128 ? 21.480 -1.064 -23.146 1.00 94.06 128 ALA A N 1
ATOM 1032 C CA . ALA A 1 128 ? 20.307 -1.905 -23.363 1.00 94.06 128 ALA A CA 1
ATOM 1033 C C . ALA A 1 128 ? 19.021 -1.102 -23.631 1.00 94.06 128 ALA A C 1
ATOM 1035 O O . ALA A 1 128 ? 18.027 -1.691 -24.032 1.00 94.06 128 ALA A O 1
ATOM 1036 N N . PHE A 1 129 ? 19.001 0.210 -23.377 1.00 95.31 129 PHE A N 1
ATOM 1037 C CA . PHE A 1 129 ? 17.788 1.028 -23.415 1.00 95.31 129 PHE A CA 1
ATOM 1038 C C . PHE A 1 129 ? 17.835 2.052 -24.548 1.00 95.31 129 PHE A C 1
ATOM 1040 O O . PHE A 1 129 ? 18.887 2.638 -24.812 1.00 95.31 129 PHE A O 1
ATOM 1047 N N . LYS A 1 130 ? 16.679 2.334 -25.150 1.00 94.00 130 LYS A N 1
ATOM 1048 C CA . LYS A 1 130 ? 16.516 3.400 -26.144 1.00 94.00 130 LYS A CA 1
ATOM 1049 C C . LYS A 1 130 ? 16.855 4.776 -25.577 1.00 94.00 130 LYS A C 1
ATOM 1051 O O . LYS A 1 130 ? 16.618 5.074 -24.404 1.00 94.00 130 LYS A O 1
ATOM 1056 N N . CYS A 1 131 ? 17.355 5.657 -26.439 1.00 91.44 131 CYS A N 1
ATOM 1057 C CA . CYS A 1 131 ? 17.649 7.043 -26.085 1.00 91.44 131 CYS A CA 1
ATOM 1058 C C . CYS A 1 131 ? 16.464 7.977 -26.319 1.00 91.44 131 CYS A C 1
ATOM 1060 O O . CYS A 1 131 ? 15.805 7.912 -27.349 1.00 91.44 131 CYS A O 1
ATOM 1062 N N . GLY A 1 132 ? 16.234 8.902 -25.380 1.00 90.44 132 GLY A N 1
ATOM 1063 C CA . GLY A 1 132 ? 15.178 9.915 -25.512 1.00 90.44 132 GLY A CA 1
ATOM 1064 C C . GLY A 1 132 ? 13.767 9.327 -25.578 1.00 90.44 132 GLY A C 1
ATOM 1065 O O . GLY A 1 132 ? 12.845 10.005 -26.022 1.00 90.44 132 GLY A O 1
ATOM 1066 N N . TRP A 1 133 ? 13.607 8.074 -25.153 1.00 92.62 133 TRP A N 1
ATOM 1067 C CA . TRP A 1 133 ? 12.353 7.350 -25.243 1.00 92.62 133 TRP A CA 1
ATOM 1068 C C . TRP A 1 133 ? 11.525 7.525 -23.972 1.00 92.62 133 TRP A C 1
ATOM 1070 O O . TRP A 1 133 ? 12.054 7.492 -22.860 1.00 92.62 133 TRP A O 1
ATOM 1080 N N . THR A 1 134 ? 10.218 7.712 -24.144 1.00 95.06 134 THR A N 1
ATOM 1081 C CA . THR A 1 134 ? 9.231 7.762 -23.061 1.00 95.06 134 THR A CA 1
ATOM 1082 C C . THR A 1 134 ? 8.181 6.702 -23.342 1.00 95.06 134 THR A C 1
ATOM 1084 O O . THR A 1 134 ? 7.707 6.603 -24.469 1.00 95.06 134 THR A O 1
ATOM 1087 N N . ILE A 1 135 ? 7.829 5.926 -22.322 1.00 94.31 135 ILE A N 1
ATOM 1088 C CA . ILE A 1 135 ? 6.788 4.900 -22.404 1.00 94.31 135 ILE A CA 1
ATOM 1089 C C . ILE A 1 135 ? 5.562 5.291 -21.585 1.00 94.31 135 ILE A C 1
ATOM 1091 O O . ILE A 1 135 ? 5.634 6.155 -20.706 1.00 94.31 135 ILE A O 1
ATOM 1095 N N . GLU A 1 136 ? 4.455 4.603 -21.855 1.00 95.94 136 GLU A N 1
ATOM 1096 C CA . GLU A 1 136 ? 3.272 4.633 -21.002 1.00 95.94 136 GLU A CA 1
ATOM 1097 C C . GLU A 1 136 ? 3.583 4.138 -19.573 1.00 95.94 136 GLU A C 1
ATOM 1099 O O . GLU A 1 136 ? 4.572 3.429 -19.353 1.00 95.94 136 GLU A O 1
ATOM 1104 N N . PRO A 1 137 ? 2.760 4.502 -18.569 1.00 95.62 137 PRO A N 1
ATOM 1105 C CA . PRO A 1 137 ? 2.958 4.060 -17.196 1.00 95.62 137 PRO A CA 1
ATOM 1106 C C . PRO A 1 137 ? 3.026 2.536 -17.061 1.00 95.62 137 PRO A C 1
ATOM 1108 O O . PRO A 1 137 ? 2.174 1.805 -17.565 1.00 95.62 137 PRO A O 1
ATOM 1111 N N . ILE A 1 138 ? 4.008 2.075 -16.292 1.00 96.94 138 ILE A N 1
ATOM 1112 C CA . ILE A 1 138 ? 4.205 0.661 -15.961 1.00 96.94 138 ILE A CA 1
ATOM 1113 C C . ILE A 1 138 ? 3.825 0.383 -14.510 1.00 96.94 138 ILE A C 1
ATOM 1115 O O . ILE A 1 138 ? 3.715 1.295 -13.685 1.00 96.94 138 ILE A O 1
ATOM 1119 N N . HIS A 1 139 ? 3.669 -0.894 -14.180 1.00 96.62 139 HIS A N 1
ATOM 1120 C CA . HIS A 1 139 ? 3.435 -1.340 -12.816 1.00 96.62 139 HIS A CA 1
ATOM 1121 C C . HIS A 1 139 ? 4.769 -1.713 -12.165 1.00 96.62 139 HIS A C 1
ATOM 1123 O O . HIS A 1 139 ? 5.690 -2.193 -12.822 1.00 96.62 139 HIS A O 1
ATOM 1129 N N . VAL A 1 140 ? 4.874 -1.555 -10.843 1.00 96.81 140 VAL A N 1
ATOM 1130 C CA . VAL A 1 140 ? 6.109 -1.896 -10.110 1.00 96.81 140 VAL A CA 1
ATOM 1131 C C . VAL A 1 140 ? 6.523 -3.363 -10.306 1.00 96.81 140 VAL A C 1
ATOM 1133 O O . VAL A 1 140 ? 7.711 -3.669 -10.363 1.00 96.81 140 VAL A O 1
ATOM 1136 N N . VAL A 1 141 ? 5.548 -4.262 -10.487 1.00 97.75 141 VAL A N 1
ATOM 1137 C CA . VAL A 1 141 ? 5.778 -5.691 -10.753 1.00 97.75 141 VAL A CA 1
ATOM 1138 C C . VAL A 1 141 ? 6.433 -5.958 -12.113 1.00 97.75 141 VAL A C 1
ATOM 1140 O O . VAL A 1 141 ? 7.060 -7.000 -12.288 1.00 97.75 141 VAL A O 1
ATOM 1143 N N . ASP A 1 142 ? 6.352 -5.015 -13.057 1.00 98.31 142 ASP A N 1
ATOM 1144 C CA . ASP A 1 142 ? 6.977 -5.132 -14.378 1.00 98.31 142 ASP A CA 1
ATOM 1145 C C . ASP A 1 142 ? 8.491 -4.866 -14.328 1.00 98.31 142 ASP A C 1
ATOM 1147 O O . ASP A 1 142 ? 9.217 -5.213 -15.256 1.00 98.31 142 ASP A O 1
ATOM 1151 N N . ILE A 1 143 ? 9.007 -4.273 -13.246 1.00 98.00 143 ILE A N 1
ATOM 1152 C CA . ILE A 1 143 ? 10.427 -3.903 -13.144 1.00 98.00 143 ILE A CA 1
ATOM 1153 C C . ILE A 1 143 ? 11.321 -5.145 -13.032 1.00 98.00 143 ILE A C 1
ATOM 1155 O O . ILE A 1 143 ? 12.431 -5.150 -13.560 1.00 98.00 143 ILE A O 1
ATOM 1159 N N . TYR A 1 144 ? 10.851 -6.221 -12.392 1.00 98.50 144 TYR A N 1
ATOM 1160 C CA . TYR A 1 144 ? 11.645 -7.443 -12.208 1.00 98.50 144 TYR A CA 1
ATOM 1161 C C . TYR A 1 144 ? 12.146 -8.018 -13.542 1.00 98.50 144 TYR A C 1
ATOM 1163 O O . TYR A 1 144 ? 13.344 -8.225 -13.717 1.00 98.50 144 TYR A O 1
ATOM 1171 N N . GLN A 1 145 ? 11.240 -8.197 -14.503 1.00 97.81 145 GLN A N 1
ATOM 1172 C CA . GLN A 1 145 ? 11.555 -8.712 -15.840 1.00 97.81 145 GLN A CA 1
ATOM 1173 C C . GLN A 1 145 ? 12.448 -7.757 -16.650 1.00 97.81 145 GLN A C 1
ATOM 1175 O O . GLN A 1 145 ? 13.257 -8.214 -17.454 1.00 97.81 145 GLN A O 1
ATOM 1180 N N . VAL A 1 146 ? 12.364 -6.438 -16.415 1.00 97.94 146 VAL A N 1
ATOM 1181 C CA . VAL A 1 146 ? 13.299 -5.473 -17.017 1.00 97.94 146 VAL A CA 1
ATOM 1182 C C . VAL A 1 146 ? 14.717 -5.741 -16.521 1.00 97.94 146 VAL A C 1
ATOM 1184 O O . VAL A 1 146 ? 15.649 -5.819 -17.319 1.00 97.94 146 VAL A O 1
ATOM 1187 N N . LEU A 1 147 ? 14.883 -5.930 -15.210 1.00 98.12 147 LEU A N 1
ATOM 1188 C CA . LEU A 1 147 ? 16.185 -6.212 -14.609 1.00 98.12 147 LEU A CA 1
ATOM 1189 C C . LEU A 1 147 ? 16.757 -7.543 -15.102 1.00 98.12 147 LEU A C 1
ATOM 1191 O O . LEU A 1 147 ? 17.920 -7.591 -15.500 1.00 98.12 147 LEU A O 1
ATOM 1195 N N . THR A 1 148 ? 15.961 -8.616 -15.116 1.00 98.31 148 THR A N 1
ATOM 1196 C CA . THR A 1 148 ? 16.443 -9.924 -15.584 1.00 98.31 148 THR A CA 1
ATOM 1197 C C . THR A 1 148 ? 16.800 -9.899 -17.065 1.00 98.31 148 THR A C 1
ATOM 1199 O O . THR A 1 148 ? 17.799 -10.504 -17.439 1.00 98.31 148 THR A O 1
ATOM 1202 N N . HIS A 1 149 ? 16.054 -9.159 -17.894 1.00 97.19 149 HIS A N 1
ATOM 1203 C CA . HIS A 1 149 ? 16.372 -9.002 -19.313 1.00 97.19 149 HIS A CA 1
ATOM 1204 C C . HIS A 1 149 ? 17.734 -8.325 -19.522 1.00 97.19 149 HIS A C 1
ATOM 1206 O O . HIS A 1 149 ? 18.585 -8.864 -20.226 1.00 97.19 149 HIS A O 1
ATOM 1212 N N . VAL A 1 150 ? 17.990 -7.196 -18.850 1.00 97.00 150 VAL A N 1
ATOM 1213 C CA . VAL A 1 150 ? 19.281 -6.483 -18.946 1.00 97.00 150 VAL A CA 1
ATOM 1214 C C . VAL A 1 150 ? 20.444 -7.337 -18.439 1.00 97.00 150 VAL A C 1
ATOM 1216 O O . VAL A 1 150 ? 21.536 -7.291 -19.001 1.00 97.00 150 VAL A O 1
ATOM 1219 N N . LEU A 1 151 ? 20.216 -8.120 -17.383 1.00 97.31 151 LEU A N 1
ATOM 1220 C CA . LEU A 1 151 ? 21.220 -9.009 -16.795 1.00 97.31 151 LEU A CA 1
ATOM 1221 C C . LEU A 1 151 ? 21.374 -10.342 -17.542 1.00 97.31 151 LEU A C 1
ATOM 1223 O O . LEU A 1 151 ? 22.208 -11.150 -17.141 1.00 97.31 151 LEU A O 1
ATOM 1227 N N . GLN A 1 152 ? 20.591 -10.580 -18.600 1.00 97.06 152 GLN A N 1
ATOM 1228 C CA . GLN A 1 152 ? 20.566 -11.839 -19.354 1.00 97.06 152 GLN A CA 1
ATOM 1229 C C . GLN A 1 152 ? 20.274 -13.063 -18.464 1.00 97.06 152 GLN A C 1
ATOM 1231 O O . GLN A 1 152 ? 20.852 -14.137 -18.628 1.00 97.06 152 GLN A O 1
ATOM 1236 N N . LEU A 1 153 ? 19.366 -12.896 -17.501 1.00 98.12 153 LEU A N 1
ATOM 1237 C CA . LEU A 1 153 ? 18.905 -13.946 -16.597 1.00 98.12 153 LEU A CA 1
ATOM 1238 C C . LEU A 1 153 ? 17.536 -14.468 -17.033 1.00 98.12 153 LEU A C 1
ATOM 1240 O O . LEU A 1 153 ? 16.657 -13.697 -17.417 1.00 98.12 153 LEU A O 1
ATOM 1244 N N . THR A 1 154 ? 17.321 -15.774 -16.879 1.00 97.81 154 THR A N 1
ATOM 1245 C CA . THR A 1 154 ? 15.985 -16.366 -17.014 1.00 97.81 154 THR A CA 1
ATOM 1246 C C . THR A 1 154 ? 15.109 -15.921 -15.836 1.00 97.81 154 THR A C 1
ATOM 1248 O O . THR A 1 154 ? 15.455 -16.227 -14.688 1.00 97.81 154 THR A O 1
ATOM 1251 N N . PRO A 1 155 ? 13.986 -15.218 -16.070 1.00 97.56 155 PRO A N 1
ATOM 1252 C CA . PRO A 1 155 ? 13.098 -14.798 -14.994 1.00 97.56 155 PRO A CA 1
ATOM 1253 C C . PRO A 1 155 ? 12.407 -16.003 -14.343 1.00 97.56 155 PRO A C 1
ATOM 1255 O O . PRO A 1 155 ? 12.036 -16.967 -15.013 1.00 97.56 155 PRO A O 1
ATOM 1258 N N . GLN A 1 156 ? 12.211 -15.936 -13.026 1.00 98.31 156 GLN A N 1
ATOM 1259 C CA . GLN A 1 156 ? 11.308 -16.843 -12.308 1.00 98.31 156 GLN A CA 1
ATOM 1260 C C . GLN A 1 156 ? 9.842 -16.431 -12.529 1.00 98.31 156 GLN A C 1
ATOM 1262 O O . GLN A 1 156 ? 9.606 -15.305 -12.963 1.00 98.31 156 GLN A O 1
ATOM 1267 N N . PRO A 1 157 ? 8.844 -17.282 -12.220 1.00 98.31 157 PRO A N 1
ATOM 1268 C CA . PRO A 1 157 ? 7.436 -16.896 -12.317 1.00 98.31 157 PRO A CA 1
ATOM 1269 C C . PRO A 1 157 ? 7.133 -15.598 -11.551 1.00 98.31 157 PRO A C 1
ATOM 1271 O O . PRO A 1 157 ? 7.494 -15.459 -10.383 1.00 98.31 157 PRO A O 1
ATOM 1274 N N . HIS A 1 158 ? 6.472 -14.649 -12.214 1.00 97.94 158 HIS A N 1
ATOM 1275 C CA . HIS A 1 158 ? 6.161 -13.321 -11.681 1.00 97.94 158 HIS A CA 1
ATOM 1276 C C . HIS A 1 158 ? 4.855 -12.772 -12.266 1.00 97.94 158 HIS A C 1
ATOM 1278 O O . HIS A 1 158 ? 4.331 -13.296 -13.246 1.00 97.94 158 HIS A O 1
ATOM 1284 N N . ASN A 1 159 ? 4.356 -11.667 -11.704 1.00 97.88 159 ASN A N 1
ATOM 1285 C CA . ASN A 1 159 ? 3.109 -11.021 -12.140 1.00 97.88 159 ASN A CA 1
ATOM 1286 C C . ASN A 1 159 ? 3.308 -9.834 -13.102 1.00 97.88 159 ASN A C 1
ATOM 1288 O O . ASN A 1 159 ? 2.332 -9.189 -13.479 1.00 97.88 159 ASN A O 1
ATOM 1292 N N . GLY A 1 160 ? 4.551 -9.528 -13.490 1.00 98.00 160 GLY A N 1
ATOM 1293 C CA . GLY A 1 160 ? 4.841 -8.531 -14.524 1.00 98.00 160 GLY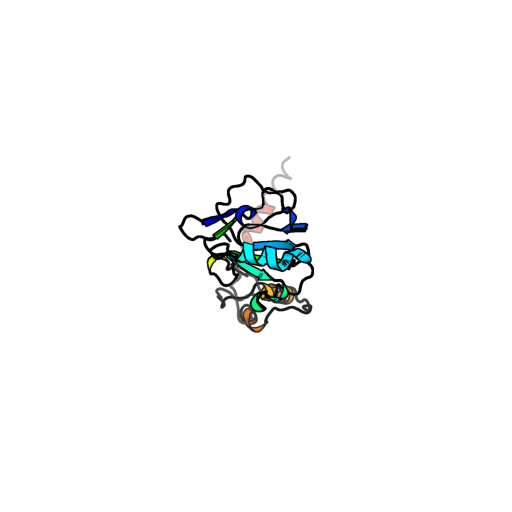 A CA 1
ATOM 1294 C C . GLY A 1 160 ? 4.285 -8.913 -15.903 1.00 98.00 160 GLY A C 1
ATOM 1295 O O . GLY A 1 160 ? 4.106 -10.094 -16.206 1.00 98.00 160 GLY A O 1
ATOM 1296 N N . THR A 1 161 ? 4.010 -7.917 -16.745 1.00 98.00 161 THR A N 1
ATOM 1297 C CA . THR A 1 161 ? 3.565 -8.101 -18.137 1.00 98.00 161 THR A CA 1
ATOM 1298 C C . THR A 1 161 ? 4.612 -7.552 -19.095 1.00 98.00 161 THR A C 1
ATOM 1300 O O . THR A 1 161 ? 4.932 -6.365 -19.056 1.00 98.00 161 THR A O 1
ATOM 1303 N N . TRP A 1 162 ? 5.162 -8.408 -19.958 1.00 97.44 162 TRP A N 1
ATOM 1304 C CA . TRP A 1 162 ? 6.256 -8.052 -20.875 1.00 97.44 162 TRP A CA 1
ATOM 1305 C C . TRP A 1 162 ? 5.900 -6.932 -21.854 1.00 97.44 162 TRP A C 1
ATOM 1307 O O . TRP A 1 162 ? 6.684 -6.001 -22.033 1.00 97.44 162 TRP A O 1
ATOM 1317 N N . ASP A 1 163 ? 4.687 -6.959 -22.399 1.00 97.19 163 ASP A N 1
ATOM 1318 C CA . ASP A 1 163 ? 4.247 -5.992 -23.409 1.00 97.19 163 ASP A CA 1
ATOM 1319 C C . ASP A 1 163 ? 4.182 -4.547 -22.892 1.00 97.19 163 ASP A C 1
ATOM 1321 O O . ASP A 1 163 ? 4.223 -3.615 -23.684 1.00 97.19 163 ASP A O 1
ATOM 1325 N N . ARG A 1 164 ? 4.140 -4.330 -21.568 1.00 97.50 164 ARG A N 1
ATOM 1326 C CA . ARG A 1 164 ? 4.200 -2.977 -20.987 1.00 97.50 164 ARG A CA 1
ATOM 1327 C C . ARG A 1 164 ? 5.602 -2.368 -20.985 1.00 97.50 164 ARG A C 1
ATOM 1329 O O . ARG A 1 164 ? 5.726 -1.161 -20.810 1.00 97.50 164 ARG A O 1
ATOM 1336 N N . VAL A 1 165 ? 6.654 -3.178 -21.116 1.00 96.88 165 VAL A N 1
ATOM 1337 C CA . VAL A 1 165 ? 8.044 -2.710 -20.969 1.00 96.88 165 VAL A CA 1
ATOM 1338 C C . VAL A 1 165 ? 8.925 -3.007 -22.170 1.00 96.88 165 VAL A C 1
ATOM 1340 O O . VAL A 1 165 ? 9.969 -2.383 -22.285 1.00 96.88 165 VAL A O 1
ATOM 1343 N N . ASN A 1 166 ? 8.561 -3.942 -23.048 1.00 94.75 166 ASN A N 1
ATOM 1344 C CA . ASN A 1 166 ? 9.452 -4.427 -24.104 1.00 94.75 166 ASN A CA 1
ATOM 1345 C C . ASN A 1 166 ? 9.964 -3.314 -25.045 1.00 94.75 166 ASN A C 1
ATOM 1347 O O . ASN A 1 16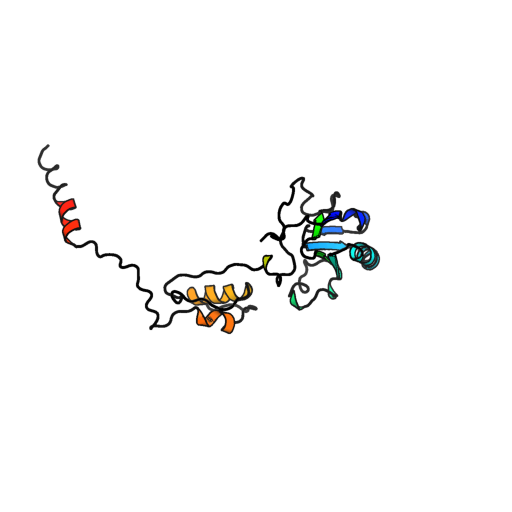6 ? 11.096 -3.386 -25.519 1.00 94.75 166 ASN A O 1
ATOM 1351 N N . GLU A 1 167 ? 9.192 -2.245 -25.243 1.00 93.50 167 GLU A N 1
ATOM 1352 C CA . GLU A 1 167 ? 9.543 -1.151 -26.146 1.00 93.50 167 GLU A CA 1
ATOM 1353 C C . GLU A 1 167 ? 10.697 -0.273 -25.644 1.00 93.50 167 GLU A C 1
ATOM 1355 O O . GLU A 1 167 ? 11.247 0.489 -26.443 1.00 93.50 167 GLU A O 1
ATOM 1360 N N . ILE A 1 168 ? 11.085 -0.366 -24.362 1.00 94.69 168 ILE A N 1
ATOM 1361 C CA . ILE A 1 168 ? 12.199 0.425 -23.803 1.00 94.69 168 ILE A CA 1
ATOM 1362 C C . ILE A 1 168 ? 13.568 -0.048 -24.280 1.00 94.69 168 ILE A C 1
ATOM 1364 O O . ILE A 1 168 ? 14.539 0.698 -24.133 1.00 94.69 168 ILE A O 1
ATOM 1368 N N . PHE A 1 169 ? 13.671 -1.284 -24.768 1.00 95.06 169 PHE A N 1
ATOM 1369 C CA . PHE A 1 169 ? 14.951 -1.887 -25.108 1.00 95.06 169 PHE A CA 1
ATOM 1370 C C . PHE A 1 169 ? 15.412 -1.460 -26.493 1.00 95.06 169 PHE A C 1
ATOM 1372 O O . PHE A 1 169 ? 14.615 -1.391 -27.428 1.00 95.06 169 PHE A O 1
ATOM 1379 N N . ALA A 1 170 ? 16.699 -1.142 -26.579 1.00 90.81 170 ALA A N 1
ATOM 1380 C CA . ALA A 1 170 ? 17.358 -0.746 -27.811 1.00 90.81 170 ALA A CA 1
ATOM 1381 C C . ALA A 1 170 ? 17.470 -1.933 -28.776 1.00 90.81 170 ALA A C 1
ATOM 1383 O O . ALA A 1 170 ? 17.732 -3.059 -28.346 1.00 90.81 170 ALA A O 1
ATOM 1384 N N . ASP A 1 171 ? 17.321 -1.667 -30.070 1.00 84.69 171 ASP A N 1
ATOM 1385 C CA . ASP A 1 171 ? 17.770 -2.572 -31.127 1.00 84.69 171 ASP A CA 1
ATOM 1386 C C . ASP A 1 171 ? 19.109 -2.104 -31.734 1.00 84.69 171 ASP A C 1
ATOM 1388 O O . ASP A 1 171 ? 19.679 -1.087 -31.334 1.00 84.69 171 ASP A O 1
ATOM 1392 N N . ASP A 1 172 ? 19.640 -2.852 -32.706 1.00 73.94 172 ASP A N 1
ATOM 1393 C CA . ASP A 1 172 ? 20.921 -2.532 -33.357 1.00 73.94 172 ASP A CA 1
ATOM 1394 C C . ASP A 1 172 ? 20.920 -1.169 -34.087 1.00 73.94 172 ASP A C 1
ATOM 1396 O O . ASP A 1 172 ? 21.980 -0.670 -34.478 1.00 73.94 172 ASP A O 1
ATOM 1400 N N . THR A 1 173 ? 19.751 -0.550 -34.287 1.00 72.25 173 THR A N 1
ATOM 1401 C CA . THR A 1 173 ? 19.596 0.761 -34.932 1.00 72.25 173 THR A CA 1
ATOM 1402 C C . THR A 1 173 ? 19.589 1.924 -33.938 1.00 72.25 173 THR A C 1
ATOM 1404 O O . THR A 1 173 ? 19.835 3.070 -34.330 1.00 72.25 173 THR A O 1
ATOM 1407 N N . ASP A 1 174 ? 19.404 1.645 -32.645 1.00 72.00 174 ASP A N 1
ATOM 1408 C CA . ASP A 1 174 ? 19.383 2.631 -31.567 1.00 72.00 174 ASP A CA 1
ATOM 1409 C C . ASP A 1 174 ? 20.805 3.070 -31.176 1.00 72.00 174 ASP A C 1
ATOM 1411 O O . ASP A 1 174 ? 21.363 2.729 -30.129 1.00 72.00 174 ASP A O 1
ATOM 1415 N N . VAL A 1 175 ? 21.424 3.894 -32.024 1.00 64.31 175 VAL A N 1
ATOM 1416 C CA . VAL A 1 175 ? 22.729 4.496 -31.731 1.00 64.31 175 VAL A CA 1
ATOM 1417 C C . VAL A 1 175 ? 22.540 5.714 -30.832 1.00 64.31 175 VAL A C 1
ATOM 1419 O O . VAL A 1 175 ? 22.525 6.866 -31.269 1.00 64.31 175 VAL A O 1
ATOM 1422 N N . CYS A 1 176 ? 22.464 5.469 -29.528 1.00 66.56 176 CYS A N 1
ATOM 1423 C CA . CYS A 1 176 ? 22.806 6.483 -28.543 1.00 66.56 176 CYS A CA 1
ATOM 1424 C C . CYS A 1 176 ? 24.252 6.908 -28.815 1.00 66.56 176 CYS A C 1
ATOM 1426 O O . CYS A 1 176 ? 25.172 6.131 -28.549 1.00 66.56 176 CYS A O 1
ATOM 1428 N N . THR A 1 177 ? 24.487 8.110 -29.348 1.00 58.72 177 THR A N 1
ATOM 1429 C CA . THR A 1 177 ? 25.844 8.652 -29.444 1.00 58.72 177 THR A CA 1
ATOM 1430 C C . THR A 1 177 ? 26.461 8.559 -28.053 1.00 58.72 177 THR A C 1
ATOM 1432 O O . THR A 1 177 ? 26.082 9.292 -27.136 1.00 58.72 177 THR A O 1
ATOM 1435 N N . ARG A 1 178 ? 27.399 7.612 -27.860 1.00 53.19 178 ARG A N 1
ATOM 1436 C CA . ARG A 1 178 ? 28.311 7.651 -26.715 1.00 53.19 178 ARG A CA 1
ATOM 1437 C C . ARG A 1 178 ? 28.801 9.084 -26.705 1.00 53.19 178 ARG A C 1
ATOM 1439 O O . ARG A 1 178 ? 29.261 9.550 -27.749 1.00 53.19 178 ARG A O 1
ATOM 1446 N N . ALA A 1 179 ? 28.651 9.785 -25.577 1.00 47.78 179 ALA A N 1
ATOM 1447 C CA . ALA A 1 179 ? 29.385 11.022 -25.371 1.00 47.78 179 ALA A CA 1
ATOM 1448 C C . ALA A 1 179 ? 30.793 10.710 -25.853 1.00 47.78 179 ALA A C 1
ATOM 1450 O O . ALA A 1 179 ? 31.391 9.760 -25.337 1.00 47.78 179 ALA A O 1
ATOM 1451 N N . ASN A 1 180 ? 31.189 11.362 -26.951 1.00 44.16 180 ASN A N 1
ATOM 1452 C CA . ASN A 1 180 ? 32.424 11.079 -27.649 1.00 44.16 180 ASN A CA 1
ATOM 1453 C C . ASN A 1 180 ? 33.457 11.097 -26.531 1.00 44.16 180 ASN A C 1
ATOM 1455 O O . ASN A 1 180 ? 33.665 12.146 -25.913 1.00 44.16 180 ASN A O 1
ATOM 1459 N N . THR A 1 181 ? 33.995 9.934 -26.148 1.00 50.66 181 THR A N 1
ATOM 1460 C CA . THR A 1 181 ? 35.176 9.916 -25.304 1.00 50.66 181 THR A CA 1
ATOM 1461 C C . THR A 1 181 ? 36.182 10.508 -26.245 1.00 50.66 181 THR A C 1
ATOM 1463 O O . THR A 1 181 ? 36.696 9.780 -27.092 1.00 50.66 181 THR A O 1
ATOM 1466 N N . ASN A 1 182 ? 36.298 11.840 -26.217 1.00 43.97 182 ASN A N 1
ATOM 1467 C CA . ASN A 1 182 ? 37.269 12.578 -26.977 1.00 43.97 182 ASN A CA 1
ATOM 1468 C C . ASN A 1 182 ? 38.536 11.794 -26.731 1.00 43.97 182 ASN A C 1
ATOM 1470 O O . ASN A 1 182 ? 39.028 11.728 -25.603 1.00 43.97 182 ASN A O 1
ATOM 1474 N N . THR A 1 183 ? 38.958 11.096 -27.779 1.00 47.84 183 THR A N 1
ATOM 1475 C CA . THR A 1 183 ? 40.316 10.654 -27.960 1.00 47.84 183 THR A CA 1
ATOM 1476 C C . THR A 1 183 ? 41.131 11.816 -27.445 1.00 47.84 183 THR A C 1
ATOM 1478 O O . THR A 1 183 ? 41.095 12.888 -28.053 1.00 47.84 183 THR A O 1
ATOM 1481 N N . ILE A 1 184 ? 41.753 11.660 -26.274 1.00 52.19 184 ILE A N 1
ATOM 1482 C CA . ILE A 1 184 ? 42.810 12.577 -25.883 1.00 52.19 184 ILE A CA 1
ATOM 1483 C C . ILE A 1 184 ? 43.734 12.512 -27.093 1.00 52.19 184 ILE A C 1
ATOM 1485 O O . ILE A 1 184 ? 44.198 11.411 -27.413 1.00 52.19 184 ILE A O 1
ATOM 1489 N N . PRO A 1 185 ? 43.884 13.600 -27.866 1.00 44.66 185 PRO A N 1
ATOM 1490 C CA . PRO A 1 185 ? 44.700 13.523 -29.052 1.00 44.66 185 PRO A CA 1
ATOM 1491 C C . PRO A 1 185 ? 46.074 13.055 -28.573 1.00 44.66 185 PRO A C 1
ATOM 1493 O O . PRO A 1 185 ? 46.598 13.533 -27.559 1.00 44.66 185 PRO A O 1
ATOM 1496 N N . ALA A 1 186 ? 46.637 12.085 -29.287 1.00 50.09 186 ALA A N 1
ATOM 1497 C CA . ALA A 1 186 ? 47.907 11.462 -28.952 1.00 50.09 186 ALA A CA 1
ATOM 1498 C C . ALA A 1 186 ? 49.084 12.429 -28.656 1.00 50.09 186 ALA A C 1
ATOM 1500 O O . ALA A 1 186 ? 50.005 11.971 -27.978 1.00 50.09 186 ALA A O 1
ATOM 1501 N N . PRO A 1 187 ? 49.118 13.740 -29.024 1.00 47.38 187 PRO A N 1
ATOM 1502 C CA . PRO A 1 187 ? 50.263 14.565 -28.659 1.00 47.38 187 PRO A CA 1
ATOM 1503 C C . PRO A 1 187 ? 50.355 14.875 -27.157 1.00 47.38 187 PRO A C 1
ATOM 1505 O O . PRO A 1 187 ? 51.434 15.234 -26.695 1.00 47.38 187 PRO A O 1
ATOM 1508 N N . VAL A 1 188 ? 49.279 14.735 -26.368 1.00 46.94 188 VAL A N 1
ATOM 1509 C CA . VAL A 1 188 ? 49.311 15.121 -24.939 1.00 46.94 188 VAL A CA 1
ATOM 1510 C C . VAL A 1 188 ? 49.936 14.032 -24.049 1.00 46.94 188 VAL A C 1
ATOM 1512 O O . VAL A 1 188 ? 50.458 14.338 -22.980 1.00 46.94 188 VAL A O 1
ATOM 1515 N N . MET A 1 189 ? 50.003 12.779 -24.516 1.00 43.00 189 MET A N 1
ATOM 1516 C CA . MET A 1 189 ? 50.690 11.692 -23.795 1.00 43.00 189 MET A CA 1
ATOM 1517 C C . MET A 1 189 ? 52.223 11.732 -23.923 1.00 43.00 189 MET A C 1
ATOM 1519 O O . MET A 1 189 ? 52.910 11.141 -23.094 1.00 43.00 189 MET A O 1
ATOM 1523 N N . CYS A 1 190 ? 52.787 12.454 -24.900 1.00 43.69 190 CYS A N 1
ATOM 1524 C CA . CYS A 1 190 ? 54.245 12.566 -25.047 1.00 43.69 190 CYS A CA 1
ATOM 1525 C C . CYS A 1 190 ? 54.878 13.678 -24.195 1.00 43.69 190 CYS A C 1
ATOM 1527 O O . CYS A 1 190 ? 56.068 13.601 -23.898 1.00 43.69 190 CYS A O 1
ATOM 1529 N N . VAL A 1 191 ? 54.119 14.686 -23.754 1.00 47.53 191 VAL A N 1
ATOM 1530 C CA . VAL A 1 191 ? 54.694 15.812 -22.988 1.00 47.53 191 VAL A CA 1
ATOM 1531 C C . VAL A 1 191 ? 54.935 15.447 -21.513 1.00 47.53 191 VAL A C 1
ATOM 1533 O O . VAL A 1 191 ? 55.827 16.005 -20.880 1.00 47.53 191 VAL A O 1
ATOM 1536 N N . LEU A 1 192 ? 54.231 14.446 -20.973 1.00 42.44 192 LEU A N 1
ATOM 1537 C CA . LEU A 1 192 ? 54.395 14.016 -19.576 1.00 42.44 192 LEU A CA 1
ATOM 1538 C C . LEU A 1 192 ? 55.530 13.002 -19.338 1.00 42.44 192 LEU A C 1
ATOM 1540 O O . LEU A 1 192 ? 55.912 12.806 -18.189 1.00 42.44 192 LEU A O 1
ATOM 1544 N N . PHE A 1 193 ? 56.123 12.411 -20.384 1.00 44.25 193 PHE A N 1
ATOM 1545 C CA . PHE A 1 193 ? 57.255 11.476 -20.236 1.00 44.25 193 PHE A CA 1
ATOM 1546 C C . PHE A 1 193 ? 58.641 12.106 -20.452 1.00 44.25 193 PHE A C 1
ATOM 1548 O O . PHE A 1 193 ? 59.645 11.516 -20.063 1.00 44.25 193 PHE A O 1
ATOM 1555 N N . VAL A 1 194 ? 58.728 13.314 -21.022 1.00 48.78 194 VAL A N 1
ATOM 1556 C CA . VAL A 1 194 ? 60.023 14.005 -21.207 1.00 48.78 194 VAL A CA 1
ATOM 1557 C C . VAL A 1 194 ? 60.400 14.847 -19.980 1.00 48.78 194 VAL A C 1
ATOM 1559 O O . VAL A 1 194 ? 61.582 15.000 -19.675 1.00 48.78 194 VAL A O 1
ATOM 1562 N N . ALA A 1 195 ? 59.419 15.328 -19.208 1.00 47.78 195 ALA A N 1
ATOM 1563 C CA . ALA A 1 195 ? 59.678 16.145 -18.019 1.00 47.78 195 ALA A CA 1
ATOM 1564 C C . ALA A 1 195 ? 60.225 15.351 -16.813 1.00 47.78 195 ALA A C 1
ATOM 1566 O O . ALA A 1 195 ? 60.861 15.941 -15.943 1.00 47.78 195 ALA A O 1
ATOM 1567 N N . THR A 1 196 ? 60.040 14.027 -16.767 1.00 49.59 196 THR A N 1
ATOM 1568 C CA . THR A 1 196 ? 60.564 13.169 -15.686 1.00 49.59 196 THR A CA 1
ATOM 1569 C C . THR A 1 196 ? 61.926 12.544 -15.991 1.00 49.59 196 THR A C 1
ATOM 1571 O O . THR A 1 196 ? 62.589 12.092 -15.062 1.00 49.59 196 THR A O 1
ATOM 1574 N N . LEU A 1 197 ? 62.407 12.573 -17.244 1.00 44.81 197 LEU A N 1
ATOM 1575 C CA . LEU A 1 197 ? 63.785 12.157 -17.555 1.00 44.81 197 LEU A CA 1
ATOM 1576 C C . LEU A 1 197 ? 64.820 13.279 -17.369 1.00 44.81 197 LEU A C 1
ATOM 1578 O O . LEU A 1 197 ? 65.984 12.982 -17.118 1.00 44.81 197 LEU A O 1
ATOM 1582 N N . PHE A 1 198 ? 64.424 14.555 -17.426 1.00 48.12 198 PHE A N 1
ATOM 1583 C CA . PHE A 1 198 ? 65.367 15.670 -17.240 1.00 48.12 198 PHE A CA 1
ATOM 1584 C C . PHE A 1 198 ? 65.673 16.006 -15.774 1.00 48.12 198 PHE A C 1
ATOM 1586 O O . PHE A 1 198 ? 66.702 16.614 -15.496 1.00 48.12 198 PHE A O 1
ATOM 1593 N N . THR A 1 199 ? 64.841 15.578 -14.822 1.00 48.84 199 THR A N 1
ATOM 1594 C CA . THR A 1 199 ? 65.102 15.767 -13.381 1.00 48.84 199 THR A CA 1
ATOM 1595 C C . THR A 1 199 ? 65.867 14.609 -12.734 1.00 48.84 199 THR A C 1
ATOM 1597 O O . THR A 1 199 ? 66.303 14.748 -11.598 1.00 48.84 199 THR A O 1
ATOM 1600 N N . ALA A 1 200 ? 66.091 13.497 -13.445 1.00 49.81 200 ALA A N 1
ATOM 1601 C CA . ALA A 1 200 ? 66.845 12.342 -12.941 1.00 49.81 200 ALA A CA 1
ATOM 1602 C C . ALA A 1 200 ? 68.310 12.272 -13.429 1.00 49.81 200 ALA A C 1
ATOM 1604 O O . ALA A 1 200 ? 69.036 11.370 -13.027 1.00 49.81 200 ALA A O 1
ATOM 1605 N N . ILE A 1 201 ? 68.760 13.207 -14.281 1.00 52.38 201 ILE A N 1
ATOM 1606 C CA . ILE A 1 201 ? 70.165 13.297 -14.747 1.00 52.38 201 ILE A CA 1
ATOM 1607 C C . ILE A 1 201 ? 70.907 14.498 -14.117 1.00 52.38 201 ILE A C 1
ATOM 1609 O O . ILE A 1 201 ? 72.112 14.657 -14.288 1.00 52.38 201 ILE A O 1
ATOM 1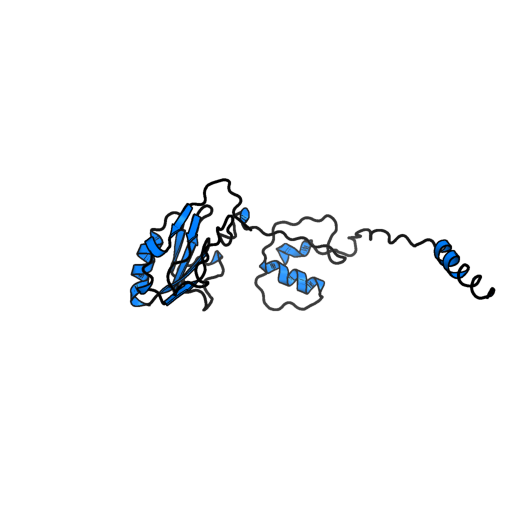613 N N . MET A 1 202 ? 70.222 15.329 -13.327 1.00 52.31 202 MET A N 1
ATOM 1614 C CA . MET A 1 202 ? 70.833 16.441 -12.592 1.00 52.31 202 MET A CA 1
ATOM 1615 C C . MET A 1 202 ? 70.477 16.372 -11.104 1.00 52.31 202 MET A C 1
ATOM 1617 O O . MET A 1 202 ? 69.674 17.167 -10.624 1.00 52.31 202 MET A O 1
ATOM 1621 N N . ASN A 1 203 ? 71.041 15.384 -10.409 1.00 46.62 203 ASN A N 1
ATOM 1622 C CA . ASN A 1 203 ? 71.453 15.434 -9.000 1.00 46.62 203 ASN A CA 1
ATOM 1623 C C . ASN A 1 203 ? 72.298 14.202 -8.672 1.00 46.62 203 ASN A C 1
ATOM 1625 O O . ASN A 1 203 ? 71.845 13.084 -9.000 1.00 46.62 203 ASN A O 1
#